Protein AF-X1CVS0-F1 (afdb_monomer_lite)

Structure (mmCIF, N/CA/C/O backbone):
data_AF-X1CVS0-F1
#
_entry.id   AF-X1CVS0-F1
#
loop_
_atom_site.group_PDB
_atom_site.id
_atom_site.type_symbol
_atom_site.label_atom_id
_atom_site.label_alt_id
_atom_site.label_comp_id
_atom_site.label_asym_id
_atom_site.label_entity_id
_atom_site.label_seq_id
_atom_site.pdbx_PDB_ins_code
_atom_site.Cartn_x
_atom_site.Cartn_y
_atom_site.Cartn_z
_atom_site.occupancy
_atom_site.B_iso_or_equiv
_atom_site.auth_seq_id
_atom_site.auth_comp_id
_atom_site.auth_asym_id
_atom_site.auth_atom_id
_atom_site.pdbx_PDB_model_num
ATOM 1 N N . MET A 1 1 ? -1.585 -9.537 35.482 1.00 40.88 1 MET A N 1
ATOM 2 C CA . MET A 1 1 ? -1.990 -8.879 34.220 1.00 40.88 1 MET A CA 1
ATOM 3 C C . MET A 1 1 ? -0.742 -8.276 33.594 1.00 40.88 1 MET A C 1
ATOM 5 O O . MET A 1 1 ? -0.210 -7.331 34.162 1.00 40.88 1 MET A O 1
ATOM 9 N N . LYS A 1 2 ? -0.213 -8.850 32.506 1.00 44.16 2 LYS A N 1
ATOM 10 C CA . LYS A 1 2 ? 0.880 -8.218 31.751 1.00 44.16 2 LYS A CA 1
ATOM 11 C C . LYS A 1 2 ? 0.247 -7.179 30.830 1.00 44.16 2 LYS A C 1
ATOM 13 O O . LYS A 1 2 ? -0.460 -7.538 29.898 1.00 44.16 2 LYS A O 1
ATOM 18 N N . ILE A 1 3 ? 0.429 -5.899 31.142 1.00 44.50 3 ILE A N 1
ATOM 19 C CA . ILE A 1 3 ? -0.001 -4.823 30.248 1.00 44.50 3 ILE A CA 1
ATOM 20 C C . ILE A 1 3 ? 0.972 -4.815 29.075 1.00 44.50 3 ILE A C 1
ATOM 22 O O . ILE A 1 3 ? 2.167 -4.582 29.245 1.00 44.50 3 ILE A O 1
ATOM 26 N N . ASP A 1 4 ? 0.456 -5.104 27.889 1.00 48.69 4 ASP A N 1
ATOM 27 C CA . ASP A 1 4 ? 1.217 -5.011 26.657 1.00 48.69 4 ASP A CA 1
ATOM 28 C C . ASP A 1 4 ? 1.372 -3.541 26.253 1.00 48.69 4 ASP A C 1
ATOM 30 O O . ASP A 1 4 ? 0.490 -2.932 25.643 1.00 48.69 4 ASP A O 1
ATOM 34 N N . LEU A 1 5 ? 2.521 -2.970 26.612 1.00 50.56 5 LEU A N 1
ATOM 35 C CA . LEU A 1 5 ? 2.873 -1.585 26.325 1.00 50.56 5 LEU A CA 1
ATOM 36 C C . LEU A 1 5 ? 3.300 -1.353 24.872 1.00 50.56 5 LEU A C 1
ATOM 38 O O . LEU A 1 5 ? 3.670 -0.234 24.555 1.00 50.56 5 LEU A O 1
ATOM 42 N N . ARG A 1 6 ? 3.215 -2.325 23.948 1.00 58.22 6 ARG A N 1
ATOM 43 C CA . ARG A 1 6 ? 3.592 -2.106 22.533 1.00 58.22 6 ARG A CA 1
ATOM 44 C C . ARG A 1 6 ? 2.817 -0.964 21.851 1.00 58.22 6 ARG A C 1
ATOM 46 O O . ARG A 1 6 ? 3.226 -0.513 20.791 1.00 58.22 6 ARG A O 1
ATOM 53 N N . PHE A 1 7 ? 1.736 -0.449 22.446 1.00 59.09 7 PHE A N 1
ATOM 54 C CA . PHE A 1 7 ? 1.127 0.823 22.026 1.00 59.09 7 PHE A CA 1
ATOM 55 C C . PHE A 1 7 ? 2.093 2.020 22.098 1.00 59.09 7 PHE A C 1
ATOM 57 O O . PHE A 1 7 ? 2.002 2.910 21.258 1.00 59.09 7 PHE A O 1
ATOM 64 N N . THR A 1 8 ? 3.056 2.034 23.025 1.00 62.22 8 THR A N 1
ATOM 65 C CA . THR A 1 8 ? 4.099 3.075 23.093 1.00 62.22 8 THR A CA 1
ATOM 66 C C . THR A 1 8 ? 5.080 2.995 21.927 1.00 62.22 8 THR A C 1
ATOM 68 O O . THR A 1 8 ? 5.749 3.978 21.628 1.00 62.22 8 THR A O 1
ATOM 71 N N . GLN A 1 9 ? 5.140 1.855 21.230 1.00 71.50 9 GLN A N 1
ATOM 72 C CA . GLN A 1 9 ? 5.976 1.682 20.045 1.00 71.50 9 GLN A CA 1
ATOM 73 C C . GLN A 1 9 ? 5.307 2.210 18.768 1.00 71.50 9 GLN A C 1
ATOM 75 O O . GLN A 1 9 ? 5.966 2.319 17.736 1.00 71.50 9 GLN A O 1
ATOM 80 N N . PHE A 1 10 ? 4.017 2.566 18.824 1.00 76.69 10 PHE A N 1
ATOM 81 C CA . PHE A 1 10 ? 3.253 3.025 17.663 1.00 76.69 10 PHE A CA 1
ATOM 82 C C . PHE A 1 10 ? 3.902 4.205 16.915 1.00 76.69 10 PHE A C 1
ATOM 84 O O . PHE A 1 10 ? 3.960 4.137 15.687 1.00 76.69 10 PHE A O 1
ATOM 91 N N . PRO A 1 11 ? 4.472 5.233 17.581 1.00 84.56 11 PRO A N 1
ATOM 92 C CA . PRO A 1 11 ? 5.200 6.292 16.882 1.00 84.56 11 PRO A CA 1
ATOM 93 C C . PRO A 1 11 ? 6.368 5.769 16.035 1.00 84.56 11 PRO A C 1
ATOM 95 O O . PRO A 1 11 ? 6.544 6.215 14.905 1.00 84.56 11 PRO A O 1
ATOM 98 N N . TYR A 1 12 ? 7.121 4.780 16.529 1.00 87.19 12 TYR A N 1
ATOM 99 C CA . TYR A 1 12 ? 8.234 4.178 15.786 1.00 87.19 12 TYR A CA 1
ATOM 100 C C . TYR A 1 12 ? 7.755 3.309 14.624 1.00 87.19 12 TYR A C 1
ATOM 102 O O . TYR A 1 12 ? 8.376 3.308 13.566 1.00 87.19 12 TYR A O 1
ATOM 110 N N . VAL A 1 13 ? 6.629 2.608 14.784 1.00 87.44 13 VAL A N 1
ATOM 111 C CA . VAL A 1 13 ? 6.006 1.850 13.688 1.00 87.44 13 VAL A CA 1
ATOM 112 C C . VAL A 1 13 ? 5.536 2.796 12.580 1.00 87.44 13 VAL A C 1
ATOM 114 O O . VAL A 1 13 ? 5.794 2.545 11.405 1.00 87.44 13 VAL A O 1
ATOM 117 N N . MET A 1 14 ? 4.903 3.916 12.942 1.00 88.56 14 MET A N 1
ATOM 118 C CA . MET A 1 14 ? 4.493 4.944 11.982 1.00 88.56 14 MET A CA 1
ATOM 119 C C . MET A 1 14 ? 5.694 5.592 11.292 1.00 88.56 14 MET A C 1
ATOM 121 O O . MET A 1 14 ? 5.672 5.769 10.076 1.00 88.56 14 MET A O 1
ATOM 125 N N . TRP A 1 15 ? 6.757 5.889 12.041 1.00 92.50 15 TRP A N 1
ATOM 126 C CA . TRP A 1 15 ? 8.019 6.373 11.483 1.00 92.50 15 TRP A CA 1
ATOM 127 C C . TRP A 1 15 ? 8.638 5.357 10.511 1.00 92.50 15 TRP A C 1
ATOM 129 O O . TRP A 1 15 ? 9.068 5.726 9.418 1.00 92.50 15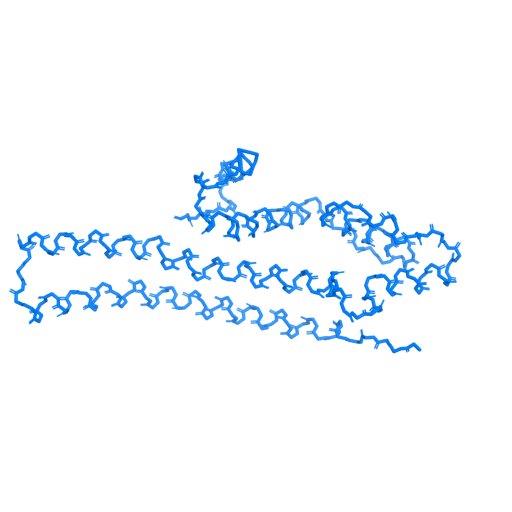 TRP A O 1
ATOM 139 N N . GLY A 1 16 ? 8.623 4.067 10.852 1.00 93.88 16 GLY A N 1
ATOM 140 C CA . GLY A 1 16 ? 9.078 2.992 9.971 1.00 93.88 16 GLY A CA 1
ATOM 141 C C . GLY A 1 16 ? 8.274 2.922 8.671 1.00 93.88 16 GLY A C 1
ATOM 142 O O . GLY A 1 16 ? 8.860 2.883 7.593 1.00 93.88 16 GLY A O 1
ATOM 143 N N . LEU A 1 17 ? 6.940 2.995 8.749 1.00 94.06 17 LEU A N 1
ATOM 144 C CA . LEU A 1 17 ? 6.066 3.029 7.570 1.00 94.06 17 LEU A CA 1
ATOM 145 C C . LEU A 1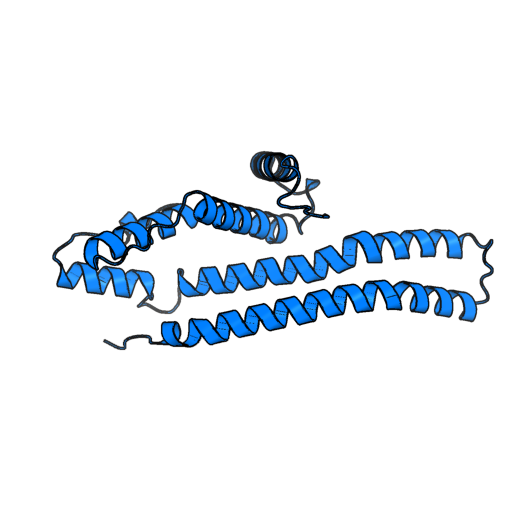 17 ? 6.314 4.256 6.686 1.00 94.06 17 LEU A C 1
ATOM 147 O O . LEU A 1 17 ? 6.296 4.138 5.465 1.00 94.06 17 LEU A O 1
ATOM 151 N N . GLN A 1 18 ? 6.570 5.424 7.276 1.00 96.19 18 GLN A N 1
ATOM 152 C CA . GLN A 1 18 ? 6.902 6.632 6.517 1.00 96.19 18 GLN A CA 1
ATOM 153 C C . GLN A 1 18 ? 8.215 6.475 5.743 1.00 96.19 18 GLN A C 1
ATOM 155 O O . GLN A 1 18 ? 8.265 6.792 4.555 1.00 96.19 18 GLN A O 1
ATOM 160 N N . ASN A 1 19 ? 9.261 5.951 6.387 1.00 97.31 19 ASN A N 1
ATOM 161 C CA . ASN A 1 19 ? 10.535 5.686 5.714 1.00 97.31 19 ASN A CA 1
ATOM 162 C C . ASN A 1 19 ? 10.398 4.597 4.649 1.00 97.31 19 ASN A C 1
ATOM 164 O O . ASN A 1 19 ? 10.995 4.709 3.583 1.00 97.31 19 ASN A O 1
ATOM 168 N N . TYR A 1 20 ? 9.573 3.581 4.904 1.00 96.88 20 TYR A N 1
ATOM 169 C CA . TYR A 1 20 ? 9.280 2.548 3.921 1.00 96.88 20 TYR A CA 1
ATOM 170 C C . TYR A 1 20 ? 8.593 3.124 2.679 1.00 96.88 20 TYR A C 1
ATOM 172 O O . TYR A 1 20 ? 9.055 2.876 1.570 1.00 96.88 20 TYR A O 1
ATOM 180 N N . LEU A 1 21 ? 7.558 3.960 2.845 1.00 96.75 21 LEU A N 1
ATOM 181 C CA . LEU A 1 21 ? 6.913 4.645 1.719 1.00 96.75 21 LEU A CA 1
ATOM 182 C C . LEU A 1 21 ? 7.913 5.492 0.932 1.00 96.75 21 LEU A C 1
ATOM 184 O O . LEU A 1 21 ? 7.950 5.418 -0.292 1.00 96.75 21 LEU A O 1
ATOM 188 N N . LYS A 1 22 ? 8.741 6.270 1.636 1.00 97.69 22 LYS A N 1
ATOM 189 C CA . LYS A 1 22 ? 9.768 7.103 1.010 1.00 97.69 22 LYS A CA 1
ATOM 190 C C . LYS A 1 22 ? 10.728 6.264 0.161 1.00 97.69 22 LYS A C 1
ATOM 192 O O . LYS A 1 22 ? 10.924 6.579 -1.006 1.00 97.69 22 LYS A O 1
ATOM 197 N N . ALA A 1 23 ? 11.259 5.176 0.716 1.00 98.19 23 ALA A N 1
ATOM 198 C CA . ALA A 1 23 ? 12.167 4.282 0.000 1.00 98.19 23 ALA A CA 1
ATOM 199 C C . ALA A 1 23 ? 11.501 3.624 -1.222 1.00 98.19 23 ALA A C 1
ATOM 201 O O . ALA A 1 23 ? 12.143 3.445 -2.258 1.00 98.19 23 ALA A O 1
ATOM 202 N N . LEU A 1 24 ? 10.213 3.279 -1.128 1.00 97.31 24 LEU A N 1
ATOM 203 C CA . LEU A 1 24 ? 9.454 2.727 -2.249 1.00 97.31 24 LEU A CA 1
ATOM 204 C C . LEU A 1 24 ? 9.241 3.754 -3.365 1.00 97.31 24 LEU A C 1
ATOM 206 O O . LEU A 1 24 ? 9.448 3.416 -4.525 1.00 97.31 24 LEU A O 1
ATOM 210 N N . GLU A 1 25 ? 8.878 4.997 -3.048 1.00 97.31 25 GLU A N 1
ATOM 211 C CA . GLU A 1 25 ? 8.719 6.055 -4.060 1.00 97.31 25 GLU A CA 1
ATOM 212 C C . GLU A 1 25 ? 10.061 6.439 -4.703 1.00 97.31 25 GLU A C 1
ATOM 214 O O . GLU A 1 25 ? 10.145 6.610 -5.919 1.00 97.31 25 GLU A O 1
ATOM 219 N N . GLU A 1 26 ? 11.144 6.497 -3.924 1.00 97.75 26 GLU A N 1
ATOM 220 C CA . GLU A 1 26 ? 12.503 6.653 -4.461 1.00 97.75 26 GLU A CA 1
ATOM 221 C C . GLU A 1 26 ? 12.866 5.493 -5.399 1.00 97.75 26 GLU A C 1
ATOM 223 O O . GLU A 1 26 ? 13.429 5.713 -6.473 1.00 97.75 26 GLU A O 1
ATOM 228 N N . SER A 1 27 ? 12.473 4.266 -5.043 1.00 97.38 27 SER A N 1
ATOM 229 C CA . SER A 1 27 ? 12.664 3.088 -5.890 1.00 97.38 27 SER A CA 1
ATOM 230 C C . SER A 1 27 ? 11.849 3.170 -7.180 1.00 97.38 27 SER A C 1
ATOM 232 O O . SER A 1 27 ? 12.393 2.853 -8.236 1.00 97.38 27 SER A O 1
ATOM 234 N N . VAL A 1 28 ? 10.590 3.622 -7.134 1.00 96.19 28 VAL A N 1
ATOM 235 C CA . VAL A 1 28 ? 9.769 3.855 -8.337 1.00 96.19 28 VAL A CA 1
ATOM 236 C C . VAL A 1 28 ? 10.498 4.815 -9.272 1.00 96.19 28 VAL A C 1
ATOM 238 O O . VAL A 1 28 ? 10.770 4.451 -10.413 1.00 96.19 28 VAL A O 1
ATOM 241 N N . ASN A 1 29 ? 10.902 5.983 -8.771 1.00 96.88 29 ASN A N 1
ATOM 242 C CA . ASN A 1 29 ? 11.586 6.997 -9.575 1.00 96.88 29 ASN A CA 1
ATOM 243 C C . ASN A 1 29 ? 12.893 6.468 -10.183 1.00 96.88 29 ASN A C 1
ATOM 245 O O . ASN A 1 29 ? 13.150 6.658 -11.372 1.00 96.88 29 ASN A O 1
ATOM 249 N N . TYR A 1 30 ? 13.703 5.763 -9.388 1.00 97.69 30 TYR A N 1
ATOM 250 C CA . TYR A 1 30 ? 14.938 5.149 -9.868 1.00 97.69 30 TYR A CA 1
ATOM 251 C C . TYR A 1 30 ? 14.670 4.161 -11.009 1.00 97.69 30 TYR A C 1
ATOM 253 O O . TYR A 1 30 ? 15.291 4.255 -12.067 1.00 97.69 30 TYR A O 1
ATOM 261 N N . HIS A 1 31 ? 13.722 3.236 -10.834 1.00 96.75 31 HIS A N 1
ATOM 262 C CA . HIS A 1 31 ? 13.430 2.219 -11.846 1.00 96.75 31 HIS A CA 1
ATOM 263 C C . HIS A 1 31 ? 12.806 2.830 -13.103 1.00 96.75 31 HIS A C 1
ATOM 265 O O . HIS A 1 31 ? 13.168 2.427 -14.206 1.00 96.75 31 HIS A O 1
ATOM 271 N N . GLN A 1 32 ? 11.952 3.846 -12.961 1.00 96.12 32 GLN A N 1
ATOM 272 C CA . GLN A 1 32 ? 11.380 4.575 -14.093 1.00 96.12 32 GLN A CA 1
ATOM 273 C C . GLN A 1 32 ? 12.454 5.248 -14.962 1.00 96.12 32 GLN A C 1
ATOM 275 O O . GLN A 1 32 ? 12.320 5.287 -16.181 1.00 96.12 32 GLN A O 1
ATOM 280 N N . GLN A 1 33 ? 13.544 5.730 -14.358 1.00 97.25 33 GLN A N 1
ATOM 281 C CA . GLN A 1 33 ? 14.652 6.360 -15.082 1.00 97.25 33 GLN A CA 1
ATOM 282 C C . GLN A 1 33 ? 15.660 5.343 -15.632 1.00 97.25 33 GLN A C 1
ATOM 284 O O . GLN A 1 33 ? 16.118 5.464 -16.768 1.00 97.25 33 GLN A O 1
ATOM 289 N N . GLN A 1 34 ? 16.026 4.336 -14.836 1.00 97.88 34 GLN A N 1
ATOM 290 C CA . GLN A 1 34 ? 17.117 3.419 -15.172 1.00 97.88 34 GLN A CA 1
ATOM 291 C C . GLN A 1 34 ? 16.687 2.266 -16.074 1.00 97.88 34 GLN A C 1
ATOM 293 O O . GLN A 1 34 ? 17.485 1.805 -16.891 1.00 97.88 34 GLN A O 1
ATOM 298 N N . TYR A 1 35 ? 15.442 1.798 -15.967 1.00 97.50 35 TYR A N 1
ATOM 299 C CA . TYR A 1 35 ? 14.966 0.675 -16.770 1.00 97.50 35 TYR A CA 1
ATOM 300 C C . TYR A 1 35 ? 14.997 0.972 -18.283 1.00 97.50 35 TYR A C 1
ATOM 302 O O . TYR A 1 35 ? 15.602 0.176 -19.006 1.00 97.50 35 TYR A O 1
ATOM 310 N N . PRO A 1 36 ? 14.504 2.129 -18.784 1.00 97.12 36 PRO A N 1
ATOM 311 C CA . PRO A 1 36 ? 14.647 2.486 -20.197 1.00 97.12 36 PRO A CA 1
ATOM 312 C C . PRO A 1 36 ? 16.106 2.518 -20.669 1.00 97.12 36 PRO A C 1
ATOM 314 O O . PRO A 1 36 ? 16.424 2.027 -21.751 1.00 97.12 36 PRO A O 1
ATOM 317 N N . ILE A 1 37 ? 17.006 3.084 -19.855 1.00 97.25 37 ILE A N 1
ATOM 318 C CA . ILE A 1 37 ? 18.439 3.190 -20.171 1.00 97.25 37 ILE A CA 1
ATOM 319 C C . ILE A 1 37 ? 19.059 1.795 -20.280 1.00 97.25 37 ILE A C 1
ATOM 321 O O . ILE A 1 37 ? 19.798 1.516 -21.226 1.00 97.25 37 ILE A O 1
ATOM 325 N N . ARG A 1 38 ? 18.741 0.906 -19.333 1.00 97.12 38 ARG A N 1
ATOM 326 C CA . ARG A 1 38 ? 19.228 -0.475 -19.317 1.00 97.12 38 ARG A CA 1
ATOM 327 C C . ARG A 1 38 ? 18.815 -1.221 -20.583 1.00 97.12 38 ARG A C 1
ATOM 329 O O . ARG A 1 38 ? 19.686 -1.750 -21.267 1.00 97.12 38 ARG A O 1
ATOM 336 N N . ILE A 1 39 ? 17.526 -1.199 -20.921 1.00 97.00 39 ILE A N 1
ATOM 337 C CA . ILE A 1 39 ? 16.995 -1.901 -22.097 1.00 97.00 39 ILE A CA 1
ATOM 338 C C . ILE A 1 39 ? 17.600 -1.345 -23.393 1.00 97.00 39 ILE A C 1
ATOM 340 O O . ILE A 1 39 ? 18.097 -2.111 -24.216 1.00 97.00 39 ILE A O 1
ATOM 344 N N . LYS A 1 40 ? 17.681 -0.016 -23.552 1.00 94.75 40 LYS A N 1
ATOM 345 C CA . LYS A 1 40 ? 18.320 0.608 -24.728 1.00 94.75 40 LYS A CA 1
ATOM 346 C C . LYS A 1 40 ? 19.790 0.206 -24.881 1.00 94.75 40 LYS A C 1
ATOM 348 O O . LYS A 1 40 ? 20.243 -0.087 -25.986 1.00 94.75 40 LYS A O 1
ATOM 353 N N . ASN A 1 41 ? 20.539 0.158 -23.780 1.00 95.69 41 ASN A N 1
ATOM 354 C CA . ASN A 1 41 ? 21.934 -0.280 -23.797 1.00 95.69 41 ASN A CA 1
ATOM 355 C C . ASN A 1 41 ? 22.075 -1.765 -24.161 1.00 95.69 41 ASN A C 1
ATOM 357 O O . ASN A 1 41 ? 23.010 -2.128 -24.873 1.00 95.69 41 ASN A O 1
ATOM 361 N N . GLU A 1 42 ? 21.171 -2.625 -23.692 1.00 96.19 42 GLU A N 1
ATOM 362 C CA . GLU A 1 42 ? 21.146 -4.045 -24.057 1.00 96.19 42 GLU A CA 1
ATOM 363 C C . GLU A 1 42 ? 20.846 -4.249 -25.545 1.00 96.19 42 GLU A C 1
ATOM 365 O O . GLU A 1 42 ? 21.542 -5.028 -26.198 1.00 96.19 42 GLU A O 1
ATOM 370 N N . LEU A 1 43 ? 19.883 -3.512 -26.103 1.00 95.38 43 LEU A N 1
ATOM 371 C CA . LEU A 1 43 ? 19.571 -3.549 -27.535 1.00 95.38 43 LEU A CA 1
ATOM 372 C C . LEU A 1 43 ? 20.768 -3.099 -28.377 1.00 95.38 43 LEU A C 1
ATOM 374 O O . LEU A 1 43 ? 21.170 -3.797 -29.307 1.00 95.38 43 LEU A O 1
ATOM 378 N N . LYS A 1 44 ? 21.415 -1.996 -27.982 1.00 94.88 44 LYS A N 1
ATOM 379 C CA . LYS A 1 44 ? 22.629 -1.499 -28.642 1.00 94.88 44 LYS A CA 1
ATOM 380 C C . LYS A 1 44 ? 23.763 -2.526 -28.615 1.00 94.88 44 LYS A C 1
ATOM 382 O O . LYS A 1 44 ? 24.443 -2.707 -29.619 1.00 94.88 44 LYS A O 1
ATOM 387 N N . LYS A 1 45 ? 23.971 -3.217 -27.487 1.00 96.00 45 LYS A N 1
ATOM 388 C CA . LYS A 1 45 ? 24.985 -4.284 -27.370 1.00 96.00 45 LYS A CA 1
ATOM 389 C C . LYS A 1 45 ? 24.700 -5.475 -28.285 1.00 96.00 45 LYS A C 1
ATOM 391 O O . LYS A 1 45 ? 25.642 -6.134 -28.709 1.00 96.00 45 LYS A O 1
ATOM 396 N N . LYS A 1 46 ? 23.428 -5.743 -28.583 1.00 95.56 46 LYS A N 1
ATOM 397 C CA . LYS A 1 46 ? 23.000 -6.783 -29.529 1.00 95.56 46 LYS A CA 1
ATOM 398 C C . LYS A 1 46 ? 23.068 -6.334 -30.995 1.00 95.56 46 LYS A C 1
ATOM 400 O O . LYS A 1 46 ? 22.875 -7.161 -31.874 1.00 95.56 46 LYS A O 1
ATOM 405 N N . GLY A 1 47 ? 23.386 -5.064 -31.255 1.00 96.12 47 GLY A N 1
ATOM 406 C CA . GLY A 1 47 ? 23.538 -4.521 -32.604 1.00 96.12 47 GLY A CA 1
ATOM 407 C C . GLY A 1 47 ? 22.234 -4.071 -33.262 1.00 96.12 47 GLY A C 1
ATOM 408 O O . GLY A 1 47 ? 22.267 -3.759 -34.450 1.00 96.12 47 GLY A O 1
ATOM 409 N N . TYR A 1 48 ? 21.126 -4.004 -32.513 1.00 95.31 48 TYR A N 1
ATOM 410 C CA . TYR A 1 48 ? 19.855 -3.517 -33.048 1.00 95.31 48 TYR A CA 1
ATOM 411 C C . TYR A 1 48 ? 19.918 -2.018 -33.366 1.00 95.31 48 TYR A C 1
ATOM 413 O O . TYR A 1 48 ? 20.502 -1.224 -32.613 1.00 95.31 48 TYR A O 1
ATOM 421 N N . LYS A 1 49 ? 19.306 -1.633 -34.481 1.00 89.94 49 LYS A N 1
ATOM 422 C CA . LYS A 1 49 ? 19.126 -0.261 -34.956 1.00 89.94 49 LYS A CA 1
ATOM 423 C C . LYS A 1 49 ? 17.730 0.248 -34.605 1.00 89.94 49 LYS A C 1
ATOM 425 O O . LYS A 1 49 ? 16.837 -0.521 -34.284 1.00 89.94 49 LYS A O 1
ATOM 430 N N . CYS A 1 50 ? 17.547 1.566 -34.639 1.00 84.81 50 CYS A N 1
ATOM 431 C CA . CYS A 1 50 ? 16.296 2.202 -34.212 1.00 84.81 50 CYS A CA 1
ATOM 432 C C . CYS A 1 50 ? 15.064 1.809 -35.043 1.00 84.81 50 CYS A C 1
ATOM 434 O O . CYS A 1 50 ? 13.954 1.994 -34.566 1.00 84.81 50 CYS A O 1
ATOM 436 N N . ASP A 1 51 ? 15.264 1.336 -36.269 1.00 89.56 51 ASP A N 1
ATOM 437 C CA . ASP A 1 51 ? 14.242 0.876 -37.209 1.00 89.56 51 ASP A CA 1
ATOM 438 C C . ASP A 1 51 ? 13.927 -0.623 -37.085 1.00 89.56 51 ASP A C 1
ATOM 440 O O . ASP A 1 51 ? 13.032 -1.118 -37.772 1.00 89.56 51 ASP A O 1
ATOM 444 N N . ASP A 1 52 ? 14.628 -1.341 -36.203 1.00 91.44 52 ASP A N 1
ATOM 445 C CA . ASP A 1 52 ? 14.378 -2.760 -35.985 1.00 91.44 52 ASP A CA 1
ATOM 446 C C . ASP A 1 52 ? 13.078 -2.961 -35.175 1.00 91.44 52 ASP A C 1
ATOM 448 O O . ASP A 1 52 ? 12.895 -2.315 -34.133 1.00 91.44 52 ASP A O 1
ATOM 452 N N . PRO A 1 53 ? 12.192 -3.893 -35.577 1.00 93.50 53 PRO A N 1
ATOM 453 C CA . PRO A 1 53 ? 10.950 -4.201 -34.857 1.00 93.50 53 PRO A CA 1
ATOM 454 C C . PRO A 1 53 ? 11.149 -4.523 -33.367 1.00 93.50 53 PRO A C 1
ATOM 456 O O . PRO A 1 53 ? 10.281 -4.263 -32.530 1.00 93.50 53 PRO A O 1
ATOM 459 N N . GLU A 1 54 ? 12.304 -5.079 -33.009 1.00 93.88 54 GLU A N 1
ATOM 460 C CA . GLU A 1 54 ? 12.695 -5.379 -31.635 1.00 93.88 54 GLU A CA 1
ATOM 461 C C . GLU A 1 54 ? 12.800 -4.118 -30.766 1.00 93.88 54 GLU A C 1
ATOM 463 O O . GLU A 1 54 ? 12.486 -4.167 -29.574 1.00 93.88 54 GLU A O 1
ATOM 468 N N . VAL A 1 55 ? 13.209 -2.980 -31.338 1.00 91.56 55 VAL A N 1
ATOM 469 C CA . VAL A 1 55 ? 13.294 -1.699 -30.622 1.00 91.56 55 VAL A CA 1
ATOM 470 C C . VAL A 1 55 ? 11.904 -1.136 -30.339 1.00 91.56 55 VAL A C 1
ATOM 472 O O . VAL A 1 55 ? 11.661 -0.630 -29.237 1.00 91.56 55 VAL A O 1
ATOM 475 N N . ASP A 1 56 ? 10.973 -1.277 -31.281 1.00 93.31 56 ASP A N 1
ATOM 476 C CA . ASP A 1 56 ? 9.577 -0.880 -31.090 1.00 93.31 56 ASP A CA 1
ATOM 477 C C . ASP A 1 56 ? 8.901 -1.734 -30.013 1.00 93.31 56 ASP A C 1
ATOM 479 O O . ASP A 1 56 ? 8.297 -1.199 -29.078 1.00 93.31 56 ASP A O 1
ATOM 483 N N . SER A 1 57 ? 9.073 -3.059 -30.080 1.00 95.12 57 SER A N 1
ATOM 484 C CA . SER A 1 57 ? 8.562 -3.980 -29.059 1.00 95.12 57 SER A CA 1
ATOM 485 C C . SER A 1 57 ? 9.124 -3.649 -27.674 1.00 95.12 57 SER A C 1
ATOM 487 O O . SER A 1 57 ? 8.379 -3.591 -26.694 1.00 95.12 57 SER A O 1
ATOM 489 N N . ALA A 1 58 ? 10.428 -3.387 -27.575 1.00 94.44 58 ALA A N 1
ATOM 490 C CA . ALA A 1 58 ? 11.056 -3.016 -26.314 1.00 94.44 58 ALA A CA 1
ATOM 491 C C . ALA A 1 58 ? 10.565 -1.659 -25.788 1.00 94.44 58 ALA A C 1
ATOM 493 O O . ALA A 1 58 ? 10.447 -1.470 -24.580 1.00 94.44 58 ALA A O 1
ATOM 494 N N . SER A 1 59 ? 10.245 -0.712 -26.672 1.00 93.88 59 SER A N 1
ATOM 495 C CA . SER A 1 59 ? 9.689 0.587 -26.277 1.00 93.88 59 SER A CA 1
ATOM 496 C C . SER A 1 59 ? 8.301 0.441 -25.649 1.00 93.88 59 SER A C 1
ATOM 498 O O . SER A 1 59 ? 8.014 1.084 -24.639 1.00 93.88 59 SER A O 1
ATOM 500 N N . GLN A 1 60 ? 7.465 -0.452 -26.184 1.00 94.75 60 GLN A N 1
ATOM 501 C CA . GLN A 1 60 ? 6.170 -0.784 -25.583 1.00 94.75 60 GLN A CA 1
ATOM 502 C C . GLN A 1 60 ? 6.333 -1.429 -24.200 1.00 94.75 60 GLN A C 1
ATOM 504 O O . GLN A 1 60 ? 5.645 -1.036 -23.257 1.00 94.75 60 GLN A O 1
ATOM 509 N N . GLU A 1 61 ? 7.272 -2.369 -24.054 1.00 95.12 61 GLU A N 1
ATOM 510 C CA . GLU A 1 61 ? 7.576 -3.000 -22.763 1.00 95.12 61 GLU A CA 1
ATOM 511 C C . GLU A 1 61 ? 8.071 -1.975 -21.736 1.00 95.12 61 GLU A C 1
ATOM 513 O O . GLU A 1 61 ? 7.600 -1.961 -20.597 1.00 95.12 61 GLU A O 1
ATOM 518 N N . ILE A 1 62 ? 8.973 -1.075 -22.139 1.00 95.75 62 ILE A N 1
ATOM 519 C CA . ILE A 1 62 ? 9.457 0.014 -21.288 1.00 95.75 62 ILE A CA 1
ATOM 520 C C . ILE A 1 62 ? 8.284 0.846 -20.773 1.00 95.75 62 ILE A C 1
ATOM 522 O O . ILE A 1 62 ? 8.189 1.051 -19.563 1.00 95.75 62 ILE A O 1
ATOM 526 N N . ASN A 1 63 ? 7.388 1.293 -21.654 1.00 94.88 63 ASN A N 1
ATOM 527 C CA . ASN A 1 63 ? 6.246 2.113 -21.253 1.00 94.88 63 ASN A CA 1
ATOM 528 C C . ASN A 1 63 ? 5.345 1.357 -20.271 1.00 94.88 63 ASN A C 1
ATOM 530 O O . ASN A 1 63 ? 5.035 1.878 -19.201 1.00 94.88 63 ASN A O 1
ATOM 534 N N . ALA A 1 64 ? 5.019 0.093 -20.559 1.00 94.00 64 ALA A N 1
ATOM 535 C CA . ALA A 1 64 ? 4.221 -0.733 -19.658 1.00 94.00 64 ALA A CA 1
ATOM 536 C C . ALA A 1 64 ? 4.873 -0.875 -18.269 1.00 94.00 64 ALA A C 1
ATOM 538 O O . ALA A 1 64 ? 4.205 -0.747 -17.237 1.00 94.00 64 ALA A O 1
ATOM 539 N N . MET A 1 65 ? 6.187 -1.102 -18.227 1.00 95.62 65 MET A N 1
ATOM 540 C CA . MET A 1 65 ? 6.934 -1.255 -16.980 1.00 95.62 65 MET A CA 1
ATOM 541 C C . MET A 1 65 ? 6.989 0.043 -16.166 1.00 95.62 65 MET A C 1
ATOM 543 O O . MET A 1 65 ? 6.750 0.024 -14.957 1.00 95.62 65 MET A O 1
ATOM 547 N N . VAL A 1 66 ? 7.288 1.162 -16.827 1.00 93.69 66 VAL A N 1
ATOM 548 C CA . VAL A 1 66 ? 7.470 2.489 -16.222 1.00 93.69 66 VAL A CA 1
ATOM 549 C C . VAL A 1 66 ? 6.149 3.071 -15.729 1.00 93.69 66 VAL A C 1
ATOM 551 O O . VAL A 1 66 ? 6.095 3.587 -14.611 1.00 93.69 66 VAL A O 1
ATOM 554 N N . GLU A 1 67 ? 5.098 2.993 -16.540 1.00 91.56 67 GLU A N 1
ATOM 555 C CA . GLU A 1 67 ? 3.823 3.660 -16.261 1.00 91.56 67 GLU A CA 1
ATOM 556 C C . GLU A 1 67 ? 2.922 2.831 -15.348 1.00 91.56 67 GLU A C 1
ATOM 558 O O . GLU A 1 67 ? 2.246 3.395 -14.489 1.00 91.56 67 GLU A O 1
ATOM 563 N N . HIS A 1 68 ? 2.960 1.500 -15.468 1.00 88.69 68 HIS A N 1
ATOM 564 C CA . HIS A 1 68 ? 2.021 0.631 -14.759 1.00 88.69 68 HIS A CA 1
ATOM 565 C C . HIS A 1 68 ? 2.711 -0.305 -13.772 1.00 88.69 68 HIS A C 1
ATOM 567 O O . HIS A 1 68 ? 2.379 -0.308 -12.586 1.00 88.69 68 HIS A O 1
ATOM 573 N N . ILE A 1 69 ? 3.687 -1.107 -14.212 1.00 91.44 69 ILE A N 1
ATOM 574 C CA . ILE A 1 69 ? 4.185 -2.216 -13.383 1.00 91.44 69 ILE A CA 1
ATOM 575 C C . ILE A 1 69 ? 4.964 -1.728 -12.162 1.00 91.44 69 ILE A C 1
ATOM 577 O O . ILE A 1 69 ? 4.676 -2.191 -11.054 1.00 91.44 69 ILE A O 1
ATOM 581 N N . PHE A 1 70 ? 5.923 -0.808 -12.310 1.00 93.62 70 PHE A N 1
ATOM 582 C CA . PHE A 1 70 ? 6.686 -0.319 -11.159 1.00 93.62 70 PHE A CA 1
ATOM 583 C C . PHE A 1 70 ? 5.799 0.428 -10.159 1.00 93.62 70 PHE A C 1
ATOM 585 O O . PHE A 1 70 ? 5.763 -0.008 -9.002 1.00 93.62 70 PHE A O 1
ATOM 592 N N . PRO A 1 71 ? 5.031 1.471 -10.546 1.00 91.19 71 PRO A N 1
ATOM 593 C CA . PRO A 1 71 ? 4.189 2.189 -9.593 1.00 91.19 71 PRO A CA 1
ATOM 594 C C . PRO A 1 71 ? 3.245 1.248 -8.851 1.00 91.19 71 PRO A C 1
ATOM 596 O O . PRO A 1 71 ? 3.189 1.275 -7.620 1.00 91.19 71 PRO A O 1
ATOM 599 N N . ARG A 1 72 ? 2.577 0.349 -9.583 1.00 89.75 72 ARG A N 1
ATOM 600 C CA . ARG A 1 72 ? 1.661 -0.630 -9.005 1.00 89.75 72 ARG A CA 1
ATOM 601 C C . ARG A 1 72 ? 2.365 -1.565 -8.033 1.00 89.75 72 ARG A C 1
ATOM 603 O O . ARG A 1 72 ? 1.877 -1.747 -6.925 1.00 89.75 72 ARG A O 1
ATOM 610 N N . THR A 1 73 ? 3.498 -2.150 -8.408 1.00 91.06 73 THR A N 1
ATOM 611 C CA . THR A 1 73 ? 4.207 -3.128 -7.567 1.00 91.06 73 THR A CA 1
ATOM 612 C C . THR A 1 73 ? 4.650 -2.504 -6.246 1.00 91.06 73 THR A C 1
ATOM 614 O O . THR A 1 73 ? 4.315 -3.010 -5.171 1.00 91.06 73 THR A O 1
ATOM 617 N N . PHE A 1 74 ? 5.354 -1.372 -6.312 1.00 94.44 74 PHE A N 1
ATOM 618 C CA . PHE A 1 74 ? 5.897 -0.718 -5.126 1.00 94.44 74 PHE A CA 1
ATOM 619 C C . PHE A 1 74 ? 4.783 -0.120 -4.250 1.00 94.44 74 PHE A C 1
ATOM 621 O O . PHE A 1 74 ? 4.726 -0.417 -3.054 1.00 94.44 74 PHE A O 1
ATOM 628 N N . ARG A 1 75 ? 3.827 0.629 -4.814 1.00 93.00 75 ARG A N 1
ATOM 629 C CA . ARG A 1 75 ? 2.746 1.258 -4.027 1.00 93.00 75 ARG A CA 1
ATOM 630 C C . ARG A 1 75 ? 1.764 0.246 -3.446 1.00 93.00 75 ARG A C 1
ATOM 632 O O . ARG A 1 75 ? 1.338 0.401 -2.301 1.00 93.00 75 ARG A O 1
ATOM 639 N N . ASN A 1 76 ? 1.439 -0.826 -4.172 1.00 93.00 76 ASN A N 1
ATOM 640 C CA . ASN A 1 76 ? 0.559 -1.868 -3.638 1.00 93.00 76 ASN A CA 1
ATOM 641 C C . ASN A 1 76 ? 1.190 -2.577 -2.440 1.00 93.00 76 ASN A C 1
ATOM 643 O O . ASN A 1 76 ? 0.491 -2.845 -1.460 1.00 93.00 76 ASN A O 1
ATOM 647 N N . SER A 1 77 ? 2.502 -2.838 -2.482 1.00 94.25 77 SER A N 1
ATOM 648 C CA . SER A 1 77 ? 3.216 -3.419 -1.340 1.00 94.25 77 SER A CA 1
ATOM 649 C C . SER A 1 77 ? 3.102 -2.544 -0.087 1.00 94.25 77 SER A C 1
ATOM 651 O O . SER A 1 77 ? 2.828 -3.056 1.000 1.00 94.25 77 SER A O 1
ATOM 653 N N . PHE A 1 78 ? 3.180 -1.217 -0.248 1.00 95.75 78 PHE A N 1
ATOM 654 C CA . PHE A 1 78 ? 2.979 -0.279 0.851 1.00 95.75 78 PHE A CA 1
ATOM 655 C C . PHE A 1 78 ? 1.563 -0.352 1.422 1.00 95.75 78 PHE A C 1
ATOM 657 O O . PHE A 1 78 ? 1.402 -0.427 2.637 1.00 95.75 78 PHE A O 1
ATOM 664 N N . ILE A 1 79 ? 0.533 -0.361 0.569 1.00 94.12 79 ILE A N 1
ATOM 665 C CA . ILE A 1 79 ? -0.869 -0.441 1.013 1.00 94.12 79 ILE A CA 1
ATOM 666 C C . ILE A 1 79 ? -1.104 -1.710 1.839 1.00 94.12 79 ILE A C 1
ATOM 668 O O . ILE A 1 79 ? -1.746 -1.656 2.891 1.00 94.12 79 ILE A O 1
ATOM 672 N N . VAL A 1 80 ? -0.558 -2.842 1.389 1.00 93.19 80 VAL A N 1
ATOM 673 C CA . VAL A 1 80 ? -0.653 -4.116 2.111 1.00 93.19 80 VAL A CA 1
ATOM 674 C C . VAL A 1 80 ? 0.068 -4.036 3.457 1.00 93.19 80 VAL A C 1
ATOM 676 O O . VAL A 1 80 ? -0.515 -4.422 4.469 1.00 93.19 80 VAL A O 1
ATOM 679 N N . ALA A 1 81 ? 1.287 -3.490 3.502 1.00 93.25 81 ALA A N 1
ATOM 680 C CA . ALA A 1 81 ? 2.050 -3.339 4.742 1.00 93.25 81 ALA A CA 1
ATOM 681 C C . ALA A 1 81 ? 1.376 -2.379 5.738 1.00 93.25 81 ALA A C 1
ATOM 683 O O . ALA A 1 81 ? 1.246 -2.698 6.920 1.00 93.25 81 ALA A O 1
ATOM 684 N N . LEU A 1 82 ? 0.891 -1.229 5.262 1.00 92.81 82 LEU A N 1
ATOM 685 C CA . LEU A 1 82 ? 0.153 -0.247 6.055 1.00 92.81 82 LEU A CA 1
ATOM 686 C C . LEU A 1 82 ? -1.093 -0.877 6.679 1.00 92.81 82 LEU A C 1
ATOM 688 O O . LEU A 1 82 ? -1.348 -0.703 7.873 1.00 92.81 82 LEU A O 1
ATOM 692 N N . TRP A 1 83 ? -1.858 -1.628 5.884 1.00 90.94 83 TRP A N 1
ATOM 693 C CA . TRP A 1 83 ? -3.031 -2.327 6.388 1.00 90.94 83 TRP A CA 1
ATOM 694 C C . TRP A 1 83 ? -2.660 -3.417 7.390 1.00 90.94 83 TRP A C 1
ATOM 696 O O . TRP A 1 83 ? -3.297 -3.499 8.431 1.00 90.94 83 TRP A O 1
ATOM 706 N N . ALA A 1 84 ? -1.621 -4.212 7.128 1.00 87.62 84 ALA A N 1
ATOM 707 C CA . ALA A 1 84 ? -1.170 -5.253 8.050 1.00 87.62 84 ALA A CA 1
ATOM 708 C C . ALA A 1 84 ? -0.755 -4.674 9.411 1.00 87.62 84 ALA A C 1
ATOM 710 O O . ALA A 1 84 ? -1.092 -5.233 10.452 1.00 87.62 84 ALA A O 1
ATOM 711 N N . VAL A 1 85 ? -0.084 -3.518 9.424 1.00 86.25 85 VAL A N 1
ATOM 712 C CA . VAL A 1 85 ? 0.210 -2.791 10.664 1.00 86.25 85 VAL A CA 1
ATOM 713 C C . VAL A 1 85 ? -1.081 -2.362 11.357 1.00 86.25 85 VAL A C 1
ATOM 715 O O . VAL A 1 85 ? -1.245 -2.641 12.544 1.00 86.25 85 VAL A O 1
ATOM 718 N N . PHE A 1 86 ? -2.004 -1.721 10.633 1.00 84.12 86 PHE A N 1
ATOM 719 C CA . PHE A 1 86 ? -3.290 -1.285 11.183 1.00 84.12 86 PHE A CA 1
ATOM 720 C C . PHE A 1 86 ? -4.094 -2.453 11.772 1.00 84.12 86 PHE A C 1
ATOM 722 O O . PHE A 1 86 ? -4.614 -2.359 12.881 1.00 84.12 86 PHE A O 1
ATOM 729 N N . GLU A 1 87 ? -4.135 -3.572 11.057 1.00 80.50 87 GLU A N 1
ATOM 730 C CA . GLU A 1 87 ? -4.767 -4.818 11.468 1.00 80.50 87 GLU A CA 1
ATOM 731 C C . GLU A 1 87 ? -4.074 -5.396 12.701 1.00 80.50 87 GLU A C 1
ATOM 733 O O . GLU A 1 87 ? -4.750 -5.651 13.683 1.00 80.50 87 GLU A O 1
ATOM 738 N N . SER A 1 88 ? -2.742 -5.471 12.752 1.00 77.00 88 SER A N 1
ATOM 739 C CA . SER A 1 88 ? -2.004 -5.989 13.921 1.00 77.00 88 SER A CA 1
ATOM 740 C C . SER A 1 88 ? -2.186 -5.176 15.212 1.00 77.00 88 SER A C 1
ATOM 742 O O . SER A 1 88 ? -1.951 -5.674 16.317 1.00 77.00 88 SER A O 1
ATOM 744 N N . LEU A 1 89 ? -2.576 -3.903 15.093 1.00 73.00 89 LEU A N 1
ATOM 745 C CA . LEU A 1 89 ? -2.863 -3.040 16.240 1.00 73.00 89 LEU A CA 1
ATOM 746 C C . LEU A 1 89 ? -4.249 -3.306 16.833 1.00 73.00 89 LEU A C 1
ATOM 748 O O . LEU A 1 89 ? -4.483 -2.982 17.998 1.00 73.00 89 LEU A O 1
ATOM 752 N N . ILE A 1 90 ? -5.153 -3.873 16.035 1.00 71.75 90 ILE A N 1
ATOM 753 C CA . ILE A 1 90 ? -6.584 -3.990 16.321 1.00 71.75 90 ILE A CA 1
ATOM 754 C C . ILE A 1 90 ? -6.997 -5.454 16.482 1.00 71.75 90 ILE A C 1
ATOM 756 O O . ILE A 1 90 ? -7.711 -5.804 17.422 1.00 71.75 90 ILE A O 1
ATOM 760 N N . GLU A 1 91 ? -6.582 -6.300 15.551 1.00 64.19 91 GLU A N 1
ATOM 761 C CA . GLU A 1 91 ? -6.822 -7.732 15.511 1.00 64.19 91 GLU A CA 1
ATOM 762 C C . GLU A 1 91 ? -5.595 -8.528 15.970 1.00 64.19 91 GLU A C 1
ATOM 764 O O . GLU A 1 91 ? -4.474 -8.043 16.123 1.00 64.19 91 GLU A O 1
ATOM 769 N N . LYS A 1 92 ? -5.876 -9.782 16.294 1.00 62.81 92 LYS A N 1
ATOM 770 C CA . LYS A 1 92 ? -5.018 -10.725 16.995 1.00 62.81 92 LYS A CA 1
ATOM 771 C C . LYS A 1 92 ? -4.637 -11.847 16.019 1.00 62.81 92 LYS A C 1
ATOM 773 O O . LYS A 1 92 ? -5.504 -12.263 15.260 1.00 62.81 92 LYS A O 1
ATOM 778 N N . PRO A 1 93 ? -3.422 -12.414 16.072 1.00 48.09 93 PRO A N 1
ATOM 779 C CA . PRO A 1 93 ? -3.189 -13.773 15.592 1.00 48.09 93 PRO A CA 1
ATOM 780 C C . PRO A 1 93 ? -3.928 -14.758 16.512 1.00 48.09 93 PRO A C 1
ATOM 782 O O . PRO A 1 93 ? -3.842 -14.632 17.736 1.00 48.09 93 PRO A O 1
ATOM 785 N N . ASP A 1 94 ? -4.620 -15.753 15.957 1.00 45.22 94 ASP A N 1
ATOM 786 C CA . ASP A 1 94 ? -5.438 -16.728 16.706 1.00 45.22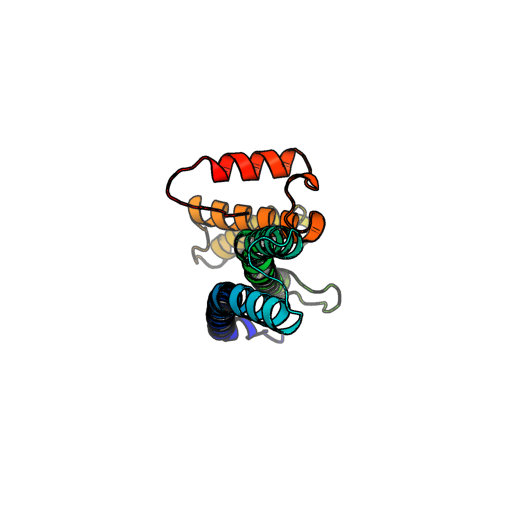 94 ASP A CA 1
ATOM 787 C C . ASP A 1 94 ? -4.691 -17.468 17.843 1.00 45.22 94 ASP A C 1
ATOM 789 O O . ASP A 1 94 ? -5.310 -18.043 18.737 1.00 45.22 94 ASP A O 1
ATOM 793 N N . SER A 1 95 ? -3.359 -17.404 17.874 1.00 43.09 95 SER A N 1
ATOM 794 C CA . SER A 1 95 ? -2.470 -18.158 18.760 1.00 43.09 95 SER A CA 1
ATOM 795 C C . SER A 1 95 ? -2.161 -17.552 20.144 1.00 43.09 95 SER A C 1
ATOM 797 O O . SER A 1 95 ? -1.482 -18.211 20.928 1.00 43.09 95 SER A O 1
ATOM 799 N N . VAL A 1 96 ? -2.618 -16.341 20.505 1.00 45.72 96 VAL A N 1
ATOM 800 C CA . VAL A 1 96 ? -2.193 -15.685 21.776 1.00 45.72 96 VAL A CA 1
ATOM 801 C C . VAL A 1 96 ? -3.374 -15.256 22.655 1.00 45.72 96 VAL A C 1
ATOM 803 O O . VAL A 1 96 ? -3.805 -14.129 22.506 1.00 45.72 96 VAL A O 1
ATOM 806 N N . PRO A 1 97 ? -3.892 -16.058 23.604 1.00 44.72 97 PRO A N 1
ATOM 807 C CA . PRO A 1 97 ? -5.207 -15.923 24.268 1.00 44.72 97 PRO A CA 1
ATOM 808 C C . PRO A 1 97 ? -5.693 -14.524 24.709 1.00 44.72 97 PRO A C 1
ATOM 810 O O . PRO A 1 97 ? -6.896 -14.293 24.730 1.00 44.72 97 PRO A O 1
ATOM 813 N N . GLU A 1 98 ? -4.812 -13.559 24.948 1.00 48.56 98 GLU A N 1
ATOM 814 C CA . GLU A 1 98 ? -5.114 -12.222 25.463 1.00 48.56 98 GLU A CA 1
ATOM 815 C C . GLU A 1 98 ? -4.947 -11.154 24.357 1.00 48.56 98 GLU A C 1
ATOM 817 O O . GLU A 1 98 ? -3.888 -10.547 24.210 1.00 48.56 98 GLU A O 1
ATOM 822 N N . ALA A 1 99 ? -5.969 -10.926 23.521 1.00 50.69 99 ALA A N 1
ATOM 823 C CA . ALA A 1 99 ? -5.910 -9.882 22.482 1.00 50.69 99 ALA A CA 1
ATOM 824 C C . ALA A 1 99 ? -5.863 -8.481 23.106 1.00 50.69 99 ALA A C 1
ATOM 826 O O . ALA A 1 99 ? -6.543 -8.262 24.091 1.00 50.69 99 ALA A O 1
ATOM 827 N N . LYS A 1 100 ? -5.167 -7.493 22.527 1.00 55.72 100 LYS A N 1
ATOM 828 C CA . LYS A 1 100 ? -5.118 -6.117 23.079 1.00 55.72 100 LYS A CA 1
ATOM 829 C C . LYS A 1 100 ? -6.501 -5.472 23.199 1.00 55.72 100 LYS A C 1
ATOM 831 O O . LYS A 1 100 ? -6.830 -4.910 24.235 1.00 55.72 100 LYS A O 1
ATOM 836 N N . THR A 1 101 ? -7.317 -5.594 22.159 1.00 56.56 101 THR A N 1
ATOM 837 C CA . THR A 1 101 ? -8.654 -4.993 22.056 1.00 56.56 101 THR A CA 1
ATOM 838 C C . THR A 1 101 ? -9.644 -5.691 22.983 1.00 56.56 101 THR A C 1
ATOM 840 O O . THR A 1 101 ? -10.320 -5.029 23.762 1.00 56.56 101 THR A O 1
ATOM 843 N N . GLU A 1 102 ? -9.665 -7.029 22.996 1.00 58.00 102 GLU A N 1
ATOM 844 C CA . GLU A 1 102 ? -10.473 -7.783 23.961 1.00 58.00 102 GLU A CA 1
ATOM 845 C C . GLU A 1 102 ? -9.920 -7.688 25.378 1.00 58.00 102 GLU A C 1
ATOM 847 O O . GLU A 1 102 ? -10.699 -7.719 26.305 1.00 58.00 102 GLU A O 1
ATOM 852 N N . ALA A 1 103 ? -8.615 -7.552 25.599 1.00 60.47 103 ALA A N 1
ATOM 853 C CA . ALA A 1 103 ? -8.038 -7.370 26.927 1.00 60.47 103 ALA A CA 1
ATOM 854 C C . ALA A 1 103 ? -8.389 -5.991 27.467 1.00 60.47 103 ALA A C 1
ATOM 856 O O . ALA A 1 103 ? -8.768 -5.900 28.627 1.00 60.47 103 ALA A O 1
ATOM 857 N N . ILE A 1 104 ? -8.338 -4.942 26.638 1.00 66.00 104 ILE A N 1
ATOM 858 C CA . ILE A 1 104 ? -8.831 -3.610 26.994 1.00 66.00 104 ILE A CA 1
ATOM 859 C C . ILE A 1 104 ? -10.333 -3.690 27.264 1.00 66.00 104 ILE A C 1
ATOM 861 O O . ILE A 1 104 ? -10.764 -3.282 28.333 1.00 66.00 104 ILE A O 1
ATOM 865 N N . VAL A 1 105 ? -11.136 -4.293 26.385 1.00 65.00 105 VAL A N 1
ATOM 866 C CA . VAL A 1 105 ? -12.589 -4.418 26.594 1.00 65.00 105 VAL A CA 1
ATOM 867 C C . VAL A 1 105 ? -12.933 -5.293 27.805 1.00 65.00 105 VAL A C 1
ATOM 869 O O . VAL A 1 105 ? -13.807 -4.940 28.586 1.00 65.00 105 VAL A O 1
ATOM 872 N N . ASN A 1 106 ? -12.235 -6.403 28.030 1.00 66.06 106 ASN A N 1
ATOM 873 C CA . ASN A 1 106 ? -12.415 -7.301 29.174 1.00 66.06 106 ASN A CA 1
ATOM 874 C C . ASN A 1 106 ? -11.951 -6.637 30.473 1.00 66.06 106 ASN A C 1
ATOM 876 O O . ASN A 1 106 ? -12.568 -6.815 31.519 1.00 66.06 106 ASN A O 1
ATOM 880 N N . TYR A 1 107 ? -10.873 -5.858 30.426 1.00 69.50 107 TYR A N 1
ATOM 881 C CA . TYR A 1 107 ? -10.399 -5.065 31.554 1.00 69.50 107 TYR A CA 1
ATOM 882 C C . TYR A 1 107 ? -11.409 -3.972 31.913 1.00 69.50 107 TYR A C 1
ATOM 884 O O . TYR A 1 107 ? -11.808 -3.845 33.071 1.00 69.50 107 TYR A O 1
ATOM 892 N N . LEU A 1 108 ? -11.868 -3.226 30.910 1.00 68.94 108 LEU A N 1
ATOM 893 C CA . LEU A 1 108 ? -12.837 -2.148 31.052 1.00 68.94 108 LEU A CA 1
ATOM 894 C C . LEU A 1 108 ? -14.217 -2.665 31.487 1.00 68.94 108 LEU A C 1
ATOM 896 O O . LEU A 1 108 ? -14.813 -2.096 32.397 1.00 68.94 108 LEU A O 1
ATOM 900 N N . SER A 1 109 ? -14.701 -3.776 30.928 1.00 68.88 109 SER A N 1
ATOM 901 C CA . SER A 1 109 ? -15.978 -4.399 31.313 1.00 68.88 109 SER A CA 1
ATOM 902 C C . SER A 1 109 ? -15.957 -4.918 32.749 1.00 68.88 109 SER A C 1
ATOM 904 O O . SER A 1 109 ? -16.892 -4.644 33.504 1.00 68.88 109 SER A O 1
ATOM 906 N N . LYS A 1 110 ? -14.870 -5.584 33.170 1.00 71.88 110 LYS A N 1
ATOM 907 C CA . LYS A 1 110 ? -14.674 -6.012 34.567 1.00 71.88 110 LYS A CA 1
ATOM 908 C C . LYS A 1 110 ? -14.668 -4.827 35.531 1.00 71.88 110 LYS A C 1
ATOM 910 O O . LYS A 1 110 ? -15.224 -4.937 36.619 1.00 71.88 110 LYS A O 1
ATOM 915 N N . ARG A 1 111 ? -14.061 -3.701 35.140 1.00 70.12 111 ARG A N 1
ATOM 916 C CA . ARG A 1 111 ? -13.927 -2.512 35.995 1.00 70.12 111 ARG A CA 1
ATOM 917 C C . ARG A 1 111 ? -15.203 -1.666 36.062 1.00 70.12 111 ARG A C 1
ATOM 919 O O . ARG A 1 111 ? -15.522 -1.159 37.131 1.00 70.12 111 ARG A O 1
ATOM 926 N N . ASN A 1 112 ? -15.954 -1.571 34.964 1.00 66.94 112 ASN A N 1
ATOM 927 C CA . ASN A 1 112 ? -17.125 -0.692 34.848 1.00 66.94 112 ASN A CA 1
ATOM 928 C C . ASN A 1 112 ? -18.476 -1.417 34.899 1.00 66.94 112 ASN A C 1
ATOM 930 O O . ASN A 1 112 ? -19.506 -0.802 34.641 1.00 66.94 112 ASN A O 1
ATOM 934 N N . LYS A 1 113 ? -18.498 -2.719 35.218 1.00 63.88 113 LYS A N 1
ATOM 935 C CA . LYS A 1 113 ? -19.718 -3.551 35.289 1.00 63.88 113 LYS A CA 1
ATOM 936 C C . LYS A 1 113 ? -20.580 -3.528 34.010 1.00 63.88 113 LYS A C 1
ATOM 938 O O . LYS A 1 113 ? -21.754 -3.889 34.052 1.00 63.88 113 LYS A O 1
ATOM 943 N N . MET A 1 114 ? -20.015 -3.141 32.866 1.00 59.78 114 MET A N 1
ATOM 944 C CA . MET A 1 114 ? -20.708 -3.157 31.576 1.00 59.78 114 MET A CA 1
ATOM 945 C C . MET A 1 114 ? -20.558 -4.525 30.907 1.00 59.78 114 MET A C 1
ATOM 947 O O . MET A 1 114 ? -19.449 -5.033 30.768 1.00 59.78 114 MET A O 1
ATOM 951 N N . LYS A 1 115 ? -21.672 -5.116 30.459 1.00 57.84 115 LYS A N 1
ATOM 952 C CA . LYS A 1 115 ? -21.704 -6.412 29.763 1.00 57.84 115 LYS A CA 1
ATOM 953 C C . LYS A 1 115 ? -21.463 -6.238 28.258 1.00 57.84 115 LYS A C 1
ATOM 955 O O . LYS A 1 115 ? -22.392 -6.430 27.483 1.00 57.84 115 LYS A O 1
ATOM 960 N N . LEU A 1 116 ? -20.243 -5.901 27.841 1.00 60.72 116 LEU A N 1
ATOM 961 C CA . LEU A 1 116 ? -19.831 -6.229 26.471 1.00 60.72 116 LEU A CA 1
ATOM 962 C C . LEU A 1 116 ? -19.293 -7.655 26.449 1.00 60.72 116 LEU A C 1
ATOM 964 O O . LEU A 1 116 ? -18.422 -8.012 27.241 1.00 60.72 116 LEU A O 1
ATOM 968 N N . LYS A 1 117 ? -19.826 -8.472 25.549 1.00 61.66 117 LYS A N 1
ATOM 969 C CA . LYS A 1 117 ? -19.366 -9.834 25.286 1.00 61.66 117 LYS A CA 1
ATOM 970 C C . LYS A 1 117 ? -18.503 -9.832 24.026 1.00 61.66 117 LYS A C 1
ATOM 972 O O . LYS A 1 117 ? -18.751 -9.054 23.111 1.00 61.66 117 LYS A O 1
ATOM 977 N N . SER A 1 118 ? -17.556 -10.764 23.906 1.00 58.38 118 SER A N 1
ATOM 978 C CA . SER A 1 118 ? -16.799 -10.960 22.654 1.00 58.38 118 SER A CA 1
ATOM 979 C C . SER A 1 118 ? -17.714 -11.155 21.431 1.00 58.38 118 SER A C 1
ATOM 981 O O . SER A 1 118 ? -17.389 -10.709 20.334 1.00 58.38 118 SER A O 1
ATOM 983 N N . SER A 1 119 ? -18.915 -11.722 21.618 1.00 65.00 119 SER A N 1
ATOM 984 C CA . SER A 1 119 ? -19.948 -11.842 20.575 1.00 65.00 119 SER A CA 1
ATOM 985 C C . SER A 1 119 ? -20.419 -10.501 19.999 1.00 65.00 119 SER A C 1
ATOM 987 O O . SER A 1 119 ? -20.869 -10.445 18.851 1.00 65.00 119 SER A O 1
ATOM 989 N N . ASP A 1 120 ? -20.294 -9.409 20.756 1.00 64.12 120 ASP A N 1
ATOM 990 C CA . ASP A 1 120 ? -20.675 -8.067 20.313 1.00 64.12 120 ASP A CA 1
ATOM 991 C C . ASP A 1 120 ? -19.696 -7.515 19.270 1.00 64.12 120 ASP A C 1
ATOM 993 O O . ASP A 1 120 ? -20.061 -6.630 18.495 1.00 64.12 120 ASP A O 1
ATOM 997 N N . PHE A 1 121 ? -18.503 -8.104 19.154 1.00 66.38 121 PHE A N 1
ATOM 998 C CA . PHE A 1 121 ? -17.508 -7.815 18.116 1.00 66.38 121 PHE A CA 1
ATOM 999 C C . PHE A 1 121 ? -17.644 -8.728 16.885 1.00 66.38 121 PHE A C 1
ATOM 1001 O O . PHE A 1 121 ? -16.716 -8.863 16.090 1.00 66.38 121 PHE A O 1
ATOM 1008 N N . SER A 1 122 ? -18.818 -9.329 16.677 1.00 62.34 122 SER A N 1
ATOM 1009 C CA . SER A 1 122 ? -19.147 -10.052 15.445 1.00 62.34 122 SER A CA 1
ATOM 1010 C C . SER A 1 122 ? -19.399 -9.106 14.253 1.00 62.34 122 SER A C 1
ATOM 1012 O O . SER A 1 122 ? -19.965 -8.010 14.389 1.00 62.34 122 SER A O 1
ATOM 1014 N N . GLY A 1 123 ? -18.986 -9.544 13.056 1.00 71.06 123 GLY A N 1
ATOM 1015 C CA . GLY A 1 123 ? -19.168 -8.838 11.780 1.00 71.06 123 GLY A CA 1
ATOM 1016 C C . GLY A 1 123 ? -17.861 -8.531 11.041 1.00 71.06 123 GLY A C 1
ATOM 1017 O O . GLY A 1 123 ? -16.787 -8.961 11.447 1.00 71.06 123 GLY A O 1
ATOM 1018 N N . GLY A 1 124 ? -17.959 -7.785 9.934 1.00 76.44 124 GLY A N 1
ATOM 1019 C CA . GLY A 1 124 ? -16.793 -7.368 9.146 1.00 76.44 124 GLY A CA 1
ATOM 1020 C C . GLY A 1 124 ? -15.867 -6.415 9.909 1.00 76.44 124 GLY A C 1
ATOM 1021 O O . GLY A 1 124 ? -16.326 -5.658 10.767 1.00 76.44 124 GLY A O 1
ATOM 1022 N N . PHE A 1 125 ? -14.578 -6.424 9.564 1.00 80.06 125 PHE A N 1
ATOM 1023 C CA . PHE A 1 125 ? -13.500 -5.708 10.261 1.00 80.06 125 PHE A CA 1
ATOM 1024 C C . PHE A 1 125 ? -13.844 -4.249 10.620 1.00 80.06 125 PHE A C 1
ATOM 1026 O O . PHE A 1 125 ? -13.792 -3.859 11.784 1.00 80.06 125 PHE A O 1
ATOM 1033 N N . ILE A 1 126 ? -14.332 -3.459 9.653 1.00 84.06 126 ILE A N 1
ATOM 1034 C CA . ILE A 1 126 ? -14.732 -2.054 9.871 1.00 84.06 126 ILE A CA 1
ATOM 1035 C C . ILE A 1 126 ? -15.814 -1.912 10.952 1.00 84.06 126 ILE A C 1
ATOM 1037 O O . ILE A 1 126 ? -15.759 -1.001 11.780 1.00 84.06 126 ILE A O 1
ATOM 1041 N N . LYS A 1 127 ? -16.802 -2.814 10.970 1.00 83.31 127 LYS A N 1
ATOM 1042 C CA . LYS A 1 127 ? -17.877 -2.806 11.972 1.00 83.31 127 LYS A CA 1
ATOM 1043 C C . LYS A 1 127 ? -17.319 -3.101 13.364 1.00 83.31 127 LYS A C 1
ATOM 1045 O O . LYS A 1 127 ? -17.749 -2.462 14.322 1.00 83.31 127 LYS A O 1
ATOM 1050 N N . LYS A 1 128 ? -16.352 -4.022 13.469 1.00 80.31 128 LYS A N 1
ATOM 1051 C CA . LYS A 1 128 ? -15.681 -4.342 14.736 1.00 80.31 128 LYS A CA 1
ATOM 1052 C C . LYS A 1 128 ? -14.938 -3.131 15.298 1.00 80.31 128 LYS A C 1
ATOM 1054 O O . LYS A 1 128 ? -15.132 -2.797 16.463 1.00 80.31 128 LYS A O 1
ATOM 1059 N N . ILE A 1 129 ? -14.160 -2.429 14.468 1.00 82.88 129 ILE A N 1
ATOM 1060 C CA . ILE A 1 129 ? -13.395 -1.248 14.907 1.00 82.88 129 ILE A CA 1
ATOM 1061 C C . ILE A 1 129 ? -14.324 -0.128 15.355 1.00 82.88 129 ILE A C 1
ATOM 1063 O O . ILE A 1 129 ? -14.093 0.461 16.406 1.00 82.88 129 ILE A O 1
ATOM 1067 N N . LYS A 1 130 ? -15.387 0.156 14.591 1.00 85.88 130 LYS A N 1
ATOM 1068 C CA . LYS A 1 130 ? -16.369 1.183 14.969 1.00 85.88 130 LYS A CA 1
ATOM 1069 C C . LYS A 1 130 ? -16.926 0.924 16.366 1.00 85.88 130 LYS A C 1
ATOM 1071 O O . LYS A 1 130 ? -16.872 1.810 17.209 1.00 85.88 130 LYS A O 1
ATOM 1076 N N . LYS A 1 131 ? -17.372 -0.309 16.628 1.00 80.81 131 LYS A N 1
ATOM 1077 C CA . LYS A 1 131 ? -17.867 -0.714 17.951 1.00 80.81 131 LYS A CA 1
ATOM 1078 C C . LYS A 1 131 ? -16.804 -0.570 19.039 1.00 80.81 131 LYS A C 1
ATOM 1080 O O . LYS A 1 131 ? -17.108 -0.064 20.113 1.00 80.81 131 LYS A O 1
ATOM 1085 N N . TYR A 1 132 ? -15.567 -0.980 18.757 1.00 79.25 132 TYR A N 1
ATOM 1086 C CA . TYR A 1 132 ? -14.457 -0.835 19.696 1.00 79.25 132 TYR A CA 1
ATOM 1087 C C . TYR A 1 132 ? -14.192 0.631 20.063 1.00 79.25 132 TYR A C 1
ATOM 1089 O O . TYR A 1 132 ? -14.107 0.952 21.246 1.00 79.25 132 TYR A O 1
ATOM 1097 N N . PHE A 1 133 ? -14.111 1.524 19.073 1.00 83.94 133 PHE A N 1
ATOM 1098 C CA . PHE A 1 133 ? -13.831 2.946 19.300 1.00 83.94 133 PHE A CA 1
ATOM 1099 C C . PHE A 1 133 ? -14.947 3.602 20.108 1.00 83.94 133 PHE A C 1
ATOM 1101 O O . PHE A 1 133 ? -14.658 4.274 21.094 1.00 83.94 133 PHE A O 1
ATOM 1108 N N . THR A 1 134 ? -16.206 3.346 19.741 1.00 83.38 134 THR A N 1
ATOM 1109 C CA . THR A 1 134 ? -17.370 3.842 20.483 1.00 83.38 134 THR A CA 1
ATOM 1110 C C . THR A 1 134 ? -17.337 3.381 21.937 1.00 83.38 134 THR A C 1
ATOM 1112 O O . THR A 1 134 ? -17.420 4.211 22.836 1.00 83.38 134 THR A O 1
ATOM 1115 N N . TYR A 1 135 ? -17.116 2.088 22.182 1.00 78.06 135 TYR A N 1
ATOM 1116 C CA . TYR A 1 135 ? -17.088 1.559 23.542 1.00 78.06 135 TYR A CA 1
ATOM 1117 C C . TYR A 1 135 ? -15.969 2.152 24.399 1.00 78.06 135 TYR A C 1
ATOM 1119 O O . TYR A 1 135 ? -16.203 2.568 25.533 1.00 78.06 135 TYR A O 1
ATOM 1127 N N . VAL A 1 136 ? -14.739 2.201 23.875 1.00 77.88 136 VAL A N 1
ATOM 1128 C CA . VAL A 1 136 ? -13.616 2.779 24.622 1.00 77.88 136 VAL A CA 1
ATOM 1129 C C . VAL A 1 136 ? -13.884 4.253 24.914 1.00 77.88 136 VAL A C 1
ATOM 1131 O O . VAL A 1 136 ? -13.579 4.704 26.016 1.00 77.88 136 VAL A O 1
ATOM 1134 N N . SER A 1 137 ? -14.506 4.990 23.991 1.00 82.06 137 SER A N 1
ATOM 1135 C CA . SER A 1 137 ? -14.907 6.376 24.237 1.00 82.06 137 SER A CA 1
ATOM 1136 C C . SER A 1 137 ? -15.945 6.537 25.331 1.00 82.06 137 SER 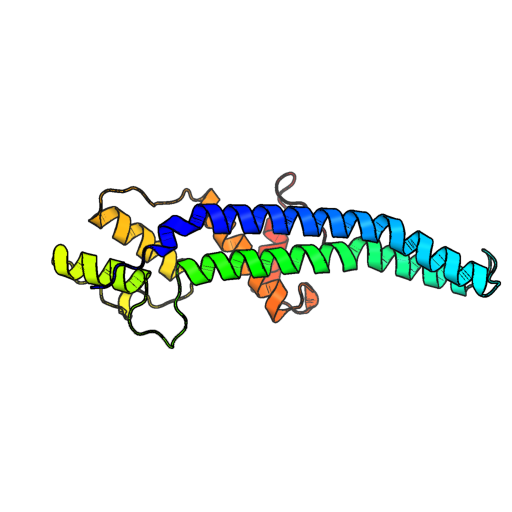A C 1
ATOM 1138 O O . SER A 1 137 ? -15.753 7.371 26.211 1.00 82.06 137 SER A O 1
ATOM 1140 N N . GLU A 1 138 ? -17.005 5.735 25.312 1.00 81.62 138 GLU A N 1
ATOM 1141 C CA . GLU A 1 138 ? -18.055 5.762 26.337 1.00 81.62 138 GLU A CA 1
ATOM 1142 C C . GLU A 1 138 ? -17.496 5.446 27.726 1.00 81.62 138 GLU A C 1
ATOM 1144 O O . GLU A 1 138 ? -17.857 6.079 28.713 1.00 81.62 138 GLU A O 1
ATOM 1149 N N . VAL A 1 139 ? -16.575 4.487 27.798 1.00 75.81 139 VAL A N 1
ATOM 1150 C CA . VAL A 1 139 ? -15.996 4.022 29.057 1.00 75.81 139 VAL A CA 1
ATOM 1151 C C . VAL A 1 139 ? -14.931 4.970 29.611 1.00 75.81 139 VAL A C 1
ATOM 1153 O O . VAL A 1 139 ? -14.879 5.196 30.819 1.00 75.81 139 VAL A O 1
ATOM 1156 N N . THR A 1 140 ? -14.024 5.458 28.766 1.00 76.06 140 THR A N 1
ATOM 1157 C CA . THR A 1 140 ? -12.865 6.246 29.220 1.00 76.06 140 THR A CA 1
ATOM 1158 C C . THR A 1 140 ? -13.124 7.749 29.219 1.00 76.06 140 THR A C 1
ATOM 1160 O O . THR A 1 140 ? -12.316 8.500 29.757 1.00 76.06 140 THR A O 1
ATOM 1163 N N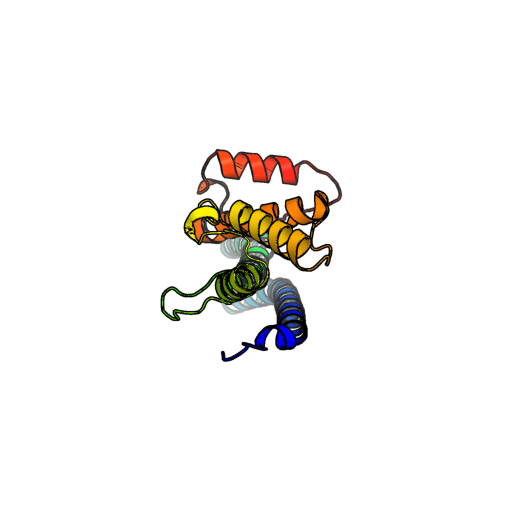 . GLY A 1 141 ? -14.204 8.201 28.575 1.00 79.31 141 GLY A N 1
ATOM 1164 C CA . GLY A 1 141 ? -14.445 9.614 28.280 1.00 79.31 141 GLY A CA 1
ATOM 1165 C C . GLY A 1 141 ? -13.511 10.188 27.205 1.00 79.31 141 GLY A C 1
ATOM 1166 O O . GLY A 1 141 ? -13.643 11.354 26.840 1.00 79.31 141 GLY A O 1
ATOM 1167 N N . VAL A 1 142 ? -12.574 9.395 26.668 1.00 80.56 142 VAL A N 1
ATOM 1168 C CA . VAL A 1 142 ? -11.664 9.825 25.601 1.00 80.56 142 VAL A CA 1
ATOM 1169 C C . VAL A 1 142 ? -12.373 9.708 24.261 1.00 80.56 142 VAL A C 1
ATOM 1171 O O . VAL A 1 142 ? -12.707 8.612 23.815 1.00 80.56 142 VAL A O 1
ATOM 1174 N N . ASN A 1 143 ? -12.570 10.830 23.572 1.00 82.50 143 ASN A N 1
ATOM 1175 C CA . ASN A 1 143 ? -13.212 10.822 22.264 1.00 82.50 143 ASN A CA 1
ATOM 1176 C C . ASN A 1 143 ? -12.292 10.214 21.187 1.00 82.50 143 ASN A C 1
ATOM 1178 O O . ASN A 1 143 ? -11.386 10.866 20.671 1.00 82.50 143 ASN A O 1
ATOM 1182 N N . LEU A 1 144 ? -12.561 8.960 20.835 1.00 81.44 144 LEU A N 1
ATOM 1183 C CA . LEU A 1 144 ? -11.938 8.207 19.751 1.00 81.44 144 LEU A CA 1
ATOM 1184 C C . LEU A 1 144 ? -12.824 8.201 18.502 1.00 81.44 144 LEU A C 1
ATOM 1186 O O . LEU A 1 144 ? -12.436 7.622 17.486 1.00 81.44 144 LEU A O 1
ATOM 1190 N N . ASN A 1 145 ? -14.005 8.830 18.537 1.00 81.19 145 ASN A N 1
ATOM 1191 C CA . ASN A 1 145 ? -14.882 8.875 17.378 1.00 81.19 145 ASN A CA 1
ATOM 1192 C C . ASN A 1 145 ? -14.205 9.664 16.259 1.00 81.19 145 ASN A C 1
ATOM 1194 O O . ASN A 1 145 ? -13.956 10.867 16.345 1.00 81.19 145 ASN A O 1
ATOM 1198 N N . LEU A 1 146 ? -13.900 8.954 15.178 1.00 86.44 146 LEU A N 1
ATOM 1199 C CA . LEU A 1 146 ? -13.336 9.555 13.986 1.00 86.44 146 LEU A CA 1
ATOM 1200 C C . LEU A 1 146 ? -14.426 10.294 13.206 1.00 86.44 146 LEU A C 1
ATOM 1202 O O . LEU A 1 146 ? -15.578 9.858 13.158 1.00 86.44 146 LEU A O 1
ATOM 1206 N N . SER A 1 147 ? -14.040 11.378 12.530 1.00 89.44 147 SER A N 1
ATOM 1207 C CA . SER A 1 147 ? -14.922 12.039 11.569 1.00 89.44 147 SER A CA 1
ATOM 1208 C C . SER A 1 147 ? -15.337 11.074 10.453 1.00 89.44 147 SER A C 1
ATOM 1210 O O . SER A 1 147 ? -14.624 10.117 10.129 1.00 89.44 147 SER A O 1
ATOM 1212 N N . GLN A 1 148 ? -16.477 11.348 9.814 1.00 88.00 148 GLN A N 1
ATOM 1213 C CA . GLN A 1 148 ? -16.958 10.558 8.676 1.00 88.00 148 GLN A CA 1
ATOM 1214 C C . GLN A 1 148 ? -15.911 10.468 7.554 1.00 88.00 148 GLN A C 1
ATOM 1216 O O . GLN A 1 148 ? -15.745 9.414 6.945 1.00 88.00 148 GLN A O 1
ATOM 1221 N N . GLU A 1 149 ? -15.150 11.542 7.328 1.00 88.94 149 GLU A N 1
ATOM 1222 C CA . GLU A 1 149 ? -14.053 11.565 6.359 1.00 88.94 149 GLU A CA 1
ATOM 1223 C C . GLU A 1 149 ? -12.952 10.549 6.700 1.00 88.94 149 GLU A C 1
ATOM 1225 O O . GLU A 1 149 ? -12.513 9.792 5.834 1.00 88.94 149 GLU A O 1
ATOM 1230 N N . LYS A 1 150 ? -12.518 10.488 7.964 1.00 89.62 150 LYS A N 1
ATOM 1231 C CA . LYS A 1 150 ? -11.499 9.527 8.409 1.00 89.62 150 LYS A CA 1
ATOM 1232 C C . LYS A 1 150 ? -12.004 8.090 8.290 1.00 89.62 150 LYS A C 1
ATOM 1234 O O . LYS A 1 150 ? -11.276 7.234 7.796 1.00 89.62 150 LYS A O 1
ATOM 1239 N N . TRP A 1 151 ? -13.260 7.833 8.661 1.00 89.75 151 TRP A N 1
ATOM 1240 C CA . TRP A 1 151 ? -13.878 6.519 8.460 1.00 89.75 151 TRP A CA 1
ATOM 1241 C C . TRP A 1 151 ? -13.923 6.112 6.994 1.00 89.75 151 TRP A C 1
ATOM 1243 O O . TRP A 1 151 ? -13.619 4.964 6.672 1.00 89.75 151 TRP A O 1
ATOM 1253 N N . ARG A 1 152 ? -14.247 7.056 6.108 1.00 88.50 152 ARG A N 1
ATOM 1254 C CA . ARG A 1 152 ? -14.232 6.825 4.667 1.00 88.50 152 ARG A CA 1
ATOM 1255 C C . ARG A 1 152 ? -12.832 6.461 4.175 1.00 88.50 152 ARG A C 1
ATOM 1257 O O . ARG A 1 152 ? -12.709 5.509 3.417 1.00 88.50 152 ARG A O 1
ATOM 1264 N N . LYS A 1 153 ? -11.776 7.137 4.643 1.00 89.50 153 LYS A N 1
ATOM 1265 C CA . LYS A 1 153 ? -10.382 6.790 4.295 1.00 89.50 153 LYS A CA 1
ATOM 1266 C C . LYS A 1 153 ? -10.001 5.373 4.740 1.00 89.50 153 LYS A C 1
ATOM 1268 O O . LYS A 1 153 ? -9.377 4.650 3.971 1.00 89.50 153 LYS A O 1
ATOM 1273 N N . ILE A 1 154 ? -10.408 4.954 5.940 1.00 89.75 154 ILE A N 1
ATOM 1274 C CA . ILE A 1 154 ? -10.165 3.586 6.431 1.00 89.75 154 ILE A CA 1
ATOM 1275 C C . ILE A 1 154 ? -10.925 2.559 5.579 1.00 89.75 154 ILE A C 1
ATOM 1277 O O . ILE A 1 154 ? -10.360 1.529 5.218 1.00 89.75 154 ILE A O 1
ATOM 1281 N N . GLU A 1 155 ? -12.185 2.832 5.224 1.00 90.44 155 GLU A N 1
ATOM 1282 C CA . GLU A 1 155 ? -12.954 1.955 4.331 1.00 90.44 155 GLU A CA 1
ATOM 1283 C C . GLU A 1 155 ? -12.315 1.865 2.941 1.00 90.44 155 GLU A C 1
ATOM 1285 O O . GLU A 1 155 ? -12.200 0.770 2.392 1.00 90.44 155 GLU A O 1
ATOM 1290 N N . MET A 1 156 ? -11.852 2.990 2.393 1.00 89.75 156 MET A N 1
ATOM 1291 C CA . MET A 1 156 ? -11.130 3.012 1.123 1.00 89.75 156 MET A CA 1
ATOM 1292 C C . MET A 1 156 ? -9.880 2.143 1.183 1.00 89.75 156 MET A C 1
ATOM 1294 O O . MET A 1 156 ? -9.689 1.296 0.315 1.00 89.75 156 MET A O 1
ATOM 1298 N N . LEU A 1 157 ? -9.070 2.296 2.232 1.00 90.69 157 LEU A N 1
ATOM 1299 C CA . LEU A 1 157 ? -7.863 1.500 2.424 1.00 90.69 157 LEU A CA 1
ATOM 1300 C C . LEU A 1 157 ? -8.176 -0.000 2.535 1.00 90.69 157 LEU A C 1
ATOM 1302 O O . LEU A 1 157 ? -7.505 -0.810 1.900 1.00 90.69 157 LEU A O 1
ATOM 1306 N N . TYR A 1 158 ? -9.223 -0.369 3.278 1.00 90.75 158 TYR A N 1
ATOM 1307 C CA . TYR A 1 158 ? -9.680 -1.756 3.396 1.00 90.75 158 TYR A CA 1
ATOM 1308 C C . TYR A 1 158 ? -10.066 -2.358 2.039 1.00 90.75 158 TYR A C 1
ATOM 1310 O O . TYR A 1 158 ? -9.639 -3.461 1.690 1.00 90.75 158 TYR A O 1
ATOM 1318 N N . VAL A 1 159 ? -10.863 -1.627 1.256 1.00 90.44 159 VAL A N 1
ATOM 1319 C CA . VAL A 1 159 ? -11.312 -2.069 -0.071 1.00 90.44 159 VAL A CA 1
ATOM 1320 C C . VAL A 1 159 ? -10.135 -2.166 -1.040 1.00 90.44 159 VAL A C 1
ATOM 1322 O O . VAL A 1 159 ? -10.021 -3.170 -1.740 1.00 90.44 159 VAL A O 1
ATOM 1325 N N . LEU A 1 160 ? -9.234 -1.179 -1.040 1.00 90.38 160 LEU A N 1
ATOM 1326 C CA . LEU A 1 160 ? -8.025 -1.182 -1.867 1.00 90.38 160 LEU A CA 1
ATOM 1327 C C . LEU A 1 160 ? -7.121 -2.368 -1.535 1.00 90.38 160 LEU A C 1
ATOM 1329 O O . LEU A 1 160 ? -6.739 -3.111 -2.434 1.00 90.38 160 LEU A O 1
ATOM 1333 N N . ARG A 1 161 ? -6.838 -2.611 -0.252 1.00 91.50 161 ARG A N 1
ATOM 1334 C CA . ARG A 1 161 ? -6.049 -3.772 0.176 1.00 91.50 161 ARG A CA 1
ATOM 1335 C C . ARG A 1 161 ? -6.681 -5.075 -0.298 1.00 91.50 161 ARG A C 1
ATOM 1337 O O . ARG A 1 161 ? -5.976 -5.932 -0.818 1.00 91.50 161 ARG A O 1
ATOM 1344 N N . ASN A 1 162 ? -7.993 -5.243 -0.142 1.00 89.31 162 ASN A N 1
ATOM 1345 C CA . ASN A 1 162 ? -8.664 -6.466 -0.589 1.00 89.31 162 ASN A CA 1
ATOM 1346 C C . ASN A 1 162 ? -8.615 -6.629 -2.111 1.00 89.31 162 ASN A C 1
ATOM 1348 O O . ASN A 1 162 ? -8.416 -7.742 -2.593 1.00 89.31 162 ASN A O 1
ATOM 1352 N N . ALA A 1 163 ? -8.739 -5.534 -2.862 1.00 90.25 163 ALA A N 1
ATOM 1353 C CA . ALA A 1 163 ? -8.578 -5.550 -4.310 1.00 90.25 163 ALA A CA 1
ATOM 1354 C C . ALA A 1 163 ? -7.154 -5.952 -4.732 1.00 90.25 163 ALA A C 1
ATOM 1356 O O . ALA A 1 163 ? -6.979 -6.741 -5.660 1.00 90.25 163 ALA A O 1
ATOM 1357 N N . ILE A 1 164 ? -6.139 -5.467 -4.015 1.00 90.50 164 ILE A N 1
ATOM 1358 C CA . ILE A 1 164 ? -4.735 -5.826 -4.241 1.00 90.50 164 ILE A CA 1
ATOM 1359 C C . ILE A 1 164 ? -4.499 -7.307 -3.939 1.00 90.50 164 ILE A C 1
ATOM 1361 O O . ILE A 1 164 ? -3.990 -8.027 -4.790 1.00 90.50 164 ILE A O 1
ATOM 1365 N N . VAL A 1 165 ? -4.894 -7.776 -2.755 1.00 88.44 165 VAL A N 1
ATOM 1366 C CA . VAL A 1 165 ? -4.609 -9.144 -2.294 1.00 88.44 165 VAL A CA 1
ATOM 1367 C C . VAL A 1 165 ? -5.357 -10.196 -3.112 1.00 88.44 165 VAL A C 1
ATOM 1369 O O . VAL A 1 165 ? -4.787 -11.235 -3.426 1.00 88.44 165 VAL A O 1
ATOM 1372 N N . HIS A 1 166 ? -6.620 -9.949 -3.472 1.00 85.44 166 HIS A N 1
ATOM 1373 C CA . HIS A 1 166 ? -7.450 -10.956 -4.144 1.00 85.44 166 HIS A CA 1
ATOM 1374 C C . HIS A 1 166 ? -7.522 -10.794 -5.664 1.00 85.44 166 HIS A C 1
ATOM 1376 O O . HIS A 1 166 ? -7.709 -11.782 -6.364 1.00 85.44 166 HIS A O 1
ATOM 1382 N N . GLY A 1 167 ? -7.381 -9.573 -6.184 1.00 83.00 167 GLY A N 1
ATOM 1383 C CA . GLY A 1 167 ? -7.398 -9.301 -7.625 1.00 83.00 167 GLY A CA 1
ATOM 1384 C C . GLY A 1 167 ? -6.019 -9.024 -8.218 1.00 83.00 167 GLY A C 1
ATOM 1385 O O . GLY A 1 167 ? -5.921 -8.695 -9.399 1.00 83.00 167 GLY A O 1
ATOM 1386 N N . GLY A 1 168 ? -4.958 -9.063 -7.406 1.00 80.81 168 GLY A N 1
ATOM 1387 C CA . GLY A 1 168 ? -3.626 -8.580 -7.778 1.00 80.81 168 GLY A CA 1
ATOM 1388 C C . GLY A 1 168 ? -3.569 -7.062 -7.986 1.00 80.81 168 GLY A C 1
ATOM 1389 O O . GLY A 1 168 ? -2.549 -6.547 -8.436 1.00 80.81 168 GLY A O 1
ATOM 1390 N N . GLY A 1 169 ? -4.657 -6.333 -7.720 1.00 75.69 169 GLY A N 1
ATOM 1391 C CA . GLY A 1 169 ? -4.831 -4.941 -8.139 1.00 75.69 169 GLY A CA 1
ATOM 1392 C C . GLY A 1 169 ? -5.283 -4.781 -9.597 1.00 75.69 169 GLY A C 1
ATOM 1393 O O . GLY A 1 169 ? -5.241 -3.673 -10.112 1.00 75.69 169 GLY A O 1
ATOM 1394 N N . ILE A 1 170 ? -5.712 -5.857 -10.268 1.00 81.31 170 ILE A N 1
ATOM 1395 C CA . ILE A 1 170 ? -6.327 -5.792 -11.602 1.00 81.31 170 ILE A CA 1
ATOM 1396 C C . ILE A 1 170 ? -7.828 -5.634 -11.427 1.00 81.31 170 ILE A C 1
ATOM 1398 O O . ILE A 1 170 ? -8.472 -6.510 -10.847 1.00 81.31 170 ILE A O 1
ATOM 1402 N N . MET A 1 171 ? -8.388 -4.546 -11.960 1.00 81.81 171 MET A N 1
ATOM 1403 C CA . MET A 1 171 ? -9.820 -4.269 -11.852 1.00 81.81 171 MET A CA 1
ATOM 1404 C C . MET A 1 171 ? -10.659 -5.434 -12.359 1.00 81.81 171 MET A C 1
ATOM 1406 O O . MET A 1 171 ? -11.585 -5.826 -11.662 1.00 81.81 171 MET A O 1
ATOM 1410 N N . ASP A 1 172 ? -10.323 -6.031 -13.501 1.00 85.19 172 ASP A N 1
ATOM 1411 C CA . ASP A 1 172 ? -11.113 -7.103 -14.119 1.00 85.19 172 ASP A CA 1
ATOM 1412 C C . ASP A 1 172 ? -11.286 -8.340 -13.237 1.00 85.19 172 ASP A C 1
ATOM 1414 O O . ASP A 1 172 ? -12.360 -8.944 -13.259 1.00 85.19 172 ASP A O 1
ATOM 1418 N N . ASN A 1 173 ? -10.319 -8.618 -12.361 1.00 86.81 173 ASN A N 1
ATOM 1419 C CA . ASN A 1 173 ? -10.355 -9.741 -11.423 1.00 86.81 173 ASN A CA 1
ATOM 1420 C C . ASN A 1 173 ? -11.257 -9.492 -10.202 1.00 86.81 173 ASN A C 1
ATOM 1422 O O . ASN A 1 173 ? -11.467 -10.387 -9.383 1.00 86.81 173 ASN A O 1
ATOM 1426 N N . LEU A 1 174 ? -11.777 -8.274 -10.033 1.00 87.00 174 LEU A N 1
ATOM 1427 C CA . LEU A 1 174 ? -12.570 -7.895 -8.867 1.00 87.00 174 LEU A CA 1
ATOM 1428 C C . LEU A 1 174 ? -14.058 -8.195 -9.048 1.00 87.00 174 LEU A C 1
ATOM 1430 O O . LEU A 1 174 ? -14.617 -8.149 -10.149 1.00 87.00 174 LEU A O 1
ATOM 1434 N N . LYS A 1 175 ? -14.729 -8.418 -7.916 1.00 88.81 175 LYS A N 1
ATOM 1435 C CA . LYS A 1 175 ? -16.187 -8.526 -7.859 1.00 88.81 175 LYS A CA 1
ATOM 1436 C C . LYS A 1 175 ? -16.858 -7.191 -8.251 1.00 88.81 175 LYS A C 1
ATOM 1438 O O . LYS A 1 175 ? -16.278 -6.127 -8.006 1.00 88.81 175 LYS A O 1
ATOM 1443 N N . PRO A 1 176 ? -18.068 -7.213 -8.848 1.00 89.00 176 PRO A N 1
ATOM 1444 C CA . PRO A 1 176 ? -18.743 -6.004 -9.337 1.00 89.00 176 PRO A CA 1
ATOM 1445 C C . PRO A 1 176 ? -18.968 -4.918 -8.276 1.00 89.00 176 PRO A C 1
ATOM 1447 O O . PRO A 1 176 ? -18.831 -3.732 -8.565 1.00 89.00 176 PRO A O 1
ATOM 1450 N N . ASP A 1 177 ? -19.265 -5.308 -7.039 1.00 88.06 177 ASP A N 1
ATOM 1451 C CA . ASP A 1 177 ? -19.457 -4.402 -5.904 1.00 88.06 177 ASP A CA 1
ATOM 1452 C C . ASP A 1 177 ? -18.187 -3.600 -5.580 1.00 88.06 177 ASP A C 1
ATOM 1454 O O . ASP A 1 177 ? -18.241 -2.380 -5.413 1.00 88.06 177 ASP A O 1
ATOM 1458 N N . ILE A 1 178 ? -17.028 -4.265 -5.567 1.00 85.50 178 ILE A N 1
ATOM 1459 C CA . ILE A 1 178 ? -15.724 -3.625 -5.359 1.00 85.50 178 ILE A CA 1
ATOM 1460 C C . ILE A 1 178 ? -15.387 -2.713 -6.543 1.00 85.50 178 ILE A C 1
ATOM 1462 O O . ILE A 1 178 ? -14.980 -1.568 -6.333 1.00 85.50 178 ILE A O 1
ATOM 1466 N N . LYS A 1 179 ? -15.606 -3.181 -7.783 1.00 86.50 179 LYS A N 1
ATOM 1467 C CA . LYS A 1 179 ? -15.383 -2.381 -9.001 1.00 86.50 179 LYS A CA 1
ATOM 1468 C C . LYS A 1 179 ? -16.172 -1.073 -8.963 1.00 86.50 179 LYS A C 1
ATOM 1470 O O . LYS A 1 179 ? -15.616 -0.015 -9.256 1.00 86.50 179 LYS A O 1
ATOM 1475 N N . ASN A 1 180 ? -17.448 -1.140 -8.589 1.00 87.81 180 ASN A N 1
ATOM 1476 C CA . ASN A 1 180 ? -18.326 0.025 -8.527 1.00 87.81 180 ASN A CA 1
ATOM 1477 C C . ASN A 1 180 ? -17.851 1.032 -7.476 1.00 87.81 180 ASN A C 1
ATOM 1479 O O . ASN A 1 180 ? -17.691 2.205 -7.808 1.00 87.81 180 ASN A O 1
ATOM 1483 N N . LYS A 1 181 ? -17.509 0.572 -6.263 1.00 87.31 181 LYS A N 1
ATOM 1484 C CA . LYS A 1 181 ? -16.950 1.442 -5.214 1.00 87.31 181 LYS A CA 1
ATOM 1485 C C . LYS A 1 181 ? -15.680 2.163 -5.671 1.00 87.31 181 LYS A C 1
ATOM 1487 O O . LYS A 1 181 ? -15.564 3.374 -5.505 1.00 87.31 181 LYS A O 1
ATOM 1492 N N . LEU A 1 182 ? -14.739 1.436 -6.276 1.00 85.19 182 LEU A N 1
ATOM 1493 C CA . LEU A 1 182 ? -13.482 2.018 -6.759 1.00 85.19 182 LEU A CA 1
ATOM 1494 C C . LEU A 1 182 ? -13.718 3.041 -7.881 1.00 85.19 182 LEU A C 1
ATOM 1496 O O . LEU A 1 182 ? -13.115 4.114 -7.865 1.00 85.19 182 LEU A O 1
ATOM 1500 N N . ARG A 1 183 ? -14.638 2.760 -8.815 1.00 84.75 183 ARG A N 1
ATOM 1501 C CA . ARG A 1 183 ? -15.021 3.701 -9.883 1.00 84.75 183 ARG A CA 1
ATOM 1502 C C . ARG A 1 183 ? -15.675 4.967 -9.337 1.00 84.75 183 ARG A C 1
ATOM 1504 O O . ARG A 1 183 ? -15.373 6.055 -9.813 1.00 84.75 183 ARG A O 1
ATOM 1511 N N . GLU A 1 184 ? -16.559 4.849 -8.351 1.00 85.81 184 GLU A N 1
ATOM 1512 C CA . GLU A 1 184 ? -17.183 6.007 -7.699 1.00 85.81 184 GLU A CA 1
ATOM 1513 C C . GLU A 1 184 ? -16.149 6.910 -7.025 1.00 85.81 184 GLU A C 1
ATOM 1515 O O . GLU A 1 184 ? -16.262 8.134 -7.085 1.00 85.81 184 GLU A O 1
ATOM 1520 N N . TRP A 1 185 ? -15.117 6.327 -6.415 1.00 83.69 185 TRP A N 1
ATOM 1521 C CA . TRP A 1 185 ? -14.041 7.096 -5.792 1.00 83.69 185 TRP A CA 1
ATOM 1522 C C . TRP A 1 185 ? -13.111 7.745 -6.816 1.00 83.69 185 TRP A C 1
ATOM 1524 O O . TRP A 1 185 ? -12.732 8.896 -6.617 1.00 83.69 185 TRP A O 1
ATOM 1534 N N . GLY A 1 186 ? -12.814 7.061 -7.925 1.00 71.25 186 GLY A N 1
ATOM 1535 C CA . GLY A 1 186 ? -12.006 7.609 -9.021 1.00 71.25 186 GLY A CA 1
ATOM 1536 C C . GLY A 1 186 ? -12.670 8.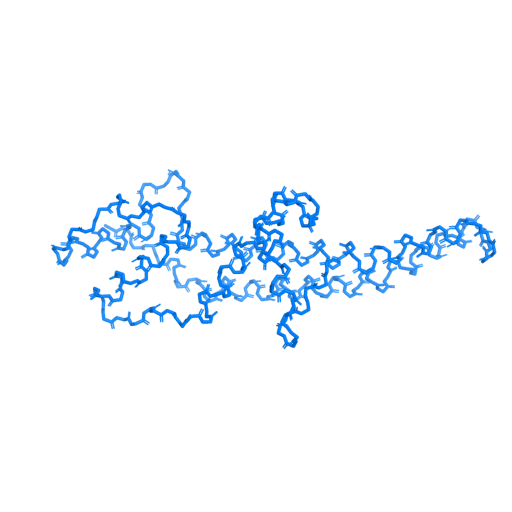771 -9.772 1.00 71.25 186 GLY A C 1
ATOM 1537 O O . GLY A 1 186 ? -11.981 9.589 -10.367 1.00 71.25 186 GLY A O 1
ATOM 1538 N N . LYS A 1 187 ? -14.002 8.896 -9.712 1.00 69.50 187 LYS A N 1
ATOM 1539 C CA . LYS A 1 187 ? -14.756 10.003 -10.329 1.00 69.50 187 LYS A CA 1
ATOM 1540 C C . LYS A 1 187 ? -14.721 11.316 -9.539 1.00 69.50 187 LYS A C 1
ATOM 1542 O O . LYS A 1 187 ? -15.303 12.288 -10.005 1.00 69.50 187 LYS A O 1
ATOM 1547 N N . GLN A 1 188 ? -14.108 11.367 -8.353 1.00 57.59 188 GLN A N 1
ATOM 1548 C CA . GLN A 1 188 ? -14.026 12.594 -7.549 1.00 57.59 188 GLN A CA 1
ATOM 1549 C C . GLN A 1 188 ? -12.759 13.382 -7.931 1.00 57.59 188 GLN A C 1
ATOM 1551 O O . GLN A 1 188 ? -11.673 13.011 -7.477 1.00 57.59 188 GLN A O 1
ATOM 1556 N N . PRO A 1 189 ? -12.857 14.457 -8.744 1.00 37.69 189 PRO A N 1
ATOM 1557 C CA . PRO A 1 189 ? -11.682 15.176 -9.226 1.00 37.69 189 PRO A CA 1
ATOM 1558 C C . PRO A 1 189 ? -10.969 15.858 -8.051 1.00 37.69 189 PRO A C 1
ATOM 1560 O O . PRO A 1 189 ? -11.615 16.452 -7.187 1.00 37.69 189 PRO A O 1
ATOM 1563 N N . GLY A 1 190 ? -9.637 15.770 -8.010 1.00 44.19 190 GLY A N 1
ATOM 1564 C CA . GLY A 1 190 ? -8.802 16.540 -7.080 1.00 44.19 190 GLY A CA 1
ATOM 1565 C C . GLY A 1 190 ? -8.563 15.945 -5.686 1.00 44.19 190 GLY A C 1
ATOM 1566 O O . GLY A 1 190 ? -8.065 16.664 -4.822 1.00 44.19 190 GLY A O 1
ATOM 1567 N N . LYS A 1 191 ? -8.889 14.668 -5.419 1.00 43.47 191 LYS A N 1
ATOM 1568 C CA . LYS A 1 191 ? -8.534 14.033 -4.126 1.00 43.47 191 LYS A CA 1
ATOM 1569 C C . LYS A 1 191 ? -7.767 12.716 -4.206 1.00 43.47 191 LYS A C 1
ATOM 1571 O O . LYS A 1 191 ? -7.026 12.443 -3.269 1.00 43.47 191 LYS A O 1
ATOM 1576 N N . PHE A 1 192 ? -7.892 11.936 -5.279 1.00 41.88 192 PHE A N 1
ATOM 1577 C CA . PHE A 1 192 ? -7.153 10.680 -5.444 1.00 41.88 192 PHE A CA 1
ATOM 1578 C C . PHE A 1 192 ? -6.999 10.348 -6.935 1.00 41.88 192 PHE A C 1
ATOM 1580 O O . PHE A 1 192 ? -7.875 9.712 -7.515 1.00 41.88 192 PHE A O 1
ATOM 1587 N N . GLU A 1 193 ? -5.894 10.756 -7.563 1.00 35.97 193 GLU A N 1
ATOM 1588 C CA . GLU A 1 193 ? -5.445 10.100 -8.797 1.00 35.97 193 GLU A CA 1
ATOM 1589 C C . GLU A 1 193 ? -4.879 8.736 -8.406 1.00 35.97 193 GLU A C 1
ATOM 1591 O O . GLU A 1 193 ? -3.715 8.592 -8.036 1.00 35.97 193 GLU A O 1
ATOM 1596 N N . ILE A 1 194 ? -5.742 7.723 -8.405 1.00 44.00 194 ILE A N 1
ATOM 1597 C CA . ILE A 1 194 ? -5.281 6.340 -8.367 1.00 44.00 194 ILE A CA 1
ATOM 1598 C C . ILE A 1 194 ? -4.885 6.009 -9.802 1.00 44.00 194 ILE A C 1
ATOM 1600 O O . ILE A 1 194 ? -5.728 5.627 -10.612 1.00 44.00 194 ILE A O 1
ATOM 1604 N N . ILE A 1 195 ? -3.615 6.247 -10.122 1.00 39.25 195 ILE A N 1
ATOM 1605 C CA . ILE A 1 195 ? -2.997 5.729 -11.341 1.00 39.25 195 ILE A CA 1
ATOM 1606 C C . ILE A 1 195 ? -2.879 4.214 -11.131 1.00 39.25 195 ILE A C 1
ATOM 1608 O O . ILE A 1 195 ? -2.182 3.777 -10.210 1.00 39.25 195 ILE A O 1
ATOM 1612 N N . TRP A 1 196 ? -3.655 3.448 -11.901 1.00 47.59 196 TRP A N 1
ATOM 1613 C CA . TRP A 1 196 ? -3.682 1.982 -11.879 1.00 47.59 196 TRP A CA 1
ATOM 1614 C C . TRP A 1 196 ? -2.588 1.382 -12.765 1.00 47.59 196 TRP A C 1
ATOM 1616 O O . TRP A 1 196 ? -2.347 1.926 -13.869 1.00 47.59 196 TRP A O 1
#

Organism: NCBI:txid412755

Secondary structure (DSSP, 8-state):
----GGGGGHHHHHHHHHHHHHHHHHHHHHHHHHHHHHHHHHHHHTT--TTSHHHHHHHHHHHHIIIIIHHHHHHHHHHHHHHHHHHHHHS--TT-SS-HHHHHHHHHHHHHT----GGGG-S-HHHHHHHHHHHHHHHH-------HHHHHHHHHHHHHHHHHHHHTT-GGGS-HHHHHHHHHHHTSTTT-----

Foldseek 3Di:
DPQPPCVVCVVVVVVVLVVLLVVLVVVLVVCLPVVVVVLVVVCVVVVDDCPDVVVVVVVVVSCCCNQPVSCLVSVLVSLLSVVVVVCQQADDDPPDPQRNLVVVVVVLCVVVVDDDDPVVCDDDPLSNVQVSQVVCCVRVVDRSDDDPVVSVVVVVSVLQNCCCVQVVVDLVRDDPVSNVVVVVVCPPPDDDPPSD

pLDDT: mean 80.51, std 16.45, range [35.97, 98.19]

Radius of gyration: 22.96 Å; chains: 1; bounding box: 47×35×73 Å

Sequence (196 aa):
MKIDLRFTQFPYVMWGLQNYLKALEESVNYHQQQYPIRIKNELKKKGYKCDDPEVDSASQEINAMVEHIFPRTFRNSFIVALWAVFESLIEKPDSVPEAKTEAIVNYLSKRNKMKLKSSDFSGGFIKKIKKYFTYVSEVTGVNLNLSQEKWRKIEMLYVLRNAIVHGGGIMDNLKPDIKNKLREWGKQPGKFEIIW